Protein AF-A0A9P9WHC7-F1 (afdb_monomer)

Sequence (234 aa):
MAMLLEDQHKNYELFRDFLSTALIEKATQPEPKARRRAKSKKVTESTASRPTSENSLKDAEDLADFVEYIAAETFESLPGELKTLDYYAYSKDGDLQDRYALPFTGADVGALIPSLDPSITESLQTYGITHEDRQGIDEFLAPVLTAFMASISKLPPAPSSTKKTVTALVKRGWHREEDLQNVAWLCGACHRFVHHFASHEELARYYYTVDLLLEQDEIVQFAKWVGRLRWKGR

Structure (mmCIF, N/CA/C/O backbone):
data_AF-A0A9P9WHC7-F1
#
_entry.id   AF-A0A9P9WHC7-F1
#
loop_
_atom_site.group_PDB
_atom_site.id
_atom_site.type_symbol
_atom_site.label_atom_id
_atom_site.label_alt_id
_atom_site.label_comp_id
_atom_site.label_asym_id
_atom_site.label_entity_id
_atom_site.label_seq_id
_atom_site.pdbx_PDB_ins_code
_atom_site.Cartn_x
_atom_site.Cartn_y
_atom_site.Cartn_z
_atom_site.occupancy
_atom_site.B_iso_or_equiv
_atom_site.auth_seq_id
_atom_site.auth_comp_id
_atom_site.auth_asym_id
_atom_site.auth_atom_id
_atom_site.pdbx_PDB_model_num
ATOM 1 N N . MET A 1 1 ? 5.855 -13.265 20.212 1.00 36.12 1 MET A N 1
ATOM 2 C CA . MET A 1 1 ? 7.154 -13.329 19.500 1.00 36.12 1 MET A CA 1
ATOM 3 C C . MET A 1 1 ? 6.924 -13.924 18.117 1.00 36.12 1 MET A C 1
ATOM 5 O O . MET A 1 1 ? 7.167 -15.107 17.917 1.00 36.12 1 MET A O 1
ATOM 9 N N . ALA A 1 2 ? 6.425 -13.121 17.180 1.00 42.25 2 ALA A N 1
ATOM 10 C CA . ALA A 1 2 ? 6.389 -13.489 15.772 1.00 42.25 2 ALA A CA 1
ATOM 11 C C . ALA A 1 2 ? 7.473 -12.670 15.071 1.00 42.25 2 ALA A C 1
ATOM 13 O O . ALA A 1 2 ? 7.474 -11.444 15.147 1.00 42.25 2 ALA A O 1
ATOM 14 N N . MET A 1 3 ? 8.438 -13.354 14.458 1.00 39.19 3 MET A N 1
ATOM 15 C CA . MET A 1 3 ? 9.334 -12.748 13.481 1.00 39.19 3 MET A CA 1
ATOM 16 C C . MET A 1 3 ? 8.475 -12.352 12.278 1.00 39.19 3 MET A C 1
ATOM 18 O O . MET A 1 3 ? 8.250 -13.167 11.386 1.00 39.19 3 MET A O 1
ATOM 22 N N . LEU A 1 4 ? 7.939 -11.133 12.290 1.00 50.75 4 LEU A N 1
ATOM 23 C CA . LEU A 1 4 ? 7.358 -10.532 11.098 1.00 50.75 4 LEU A CA 1
ATOM 24 C C . LEU A 1 4 ? 8.487 -10.454 10.066 1.00 50.75 4 LEU A C 1
ATOM 26 O O . LEU A 1 4 ? 9.515 -9.825 10.322 1.00 50.75 4 LEU A O 1
ATOM 30 N N . LEU A 1 5 ? 8.321 -11.138 8.929 1.00 63.47 5 LEU A N 1
ATOM 31 C CA . LEU A 1 5 ? 9.142 -10.882 7.745 1.00 63.47 5 LEU A CA 1
ATOM 32 C C . LEU A 1 5 ? 9.145 -9.363 7.529 1.00 63.47 5 LEU A C 1
ATOM 34 O O . LEU A 1 5 ? 8.094 -8.735 7.639 1.00 63.47 5 LEU A O 1
ATOM 38 N N . GLU A 1 6 ? 10.305 -8.769 7.258 1.00 63.91 6 GLU A N 1
ATOM 39 C CA . GLU A 1 6 ? 10.485 -7.308 7.196 1.00 63.91 6 GLU A CA 1
ATOM 40 C C . GLU A 1 6 ? 9.464 -6.617 6.270 1.00 63.91 6 GLU A C 1
ATOM 42 O O . GLU A 1 6 ? 9.102 -5.465 6.498 1.00 63.91 6 GLU A O 1
ATOM 47 N N . ASP A 1 7 ? 8.937 -7.329 5.270 1.00 68.75 7 ASP A N 1
ATOM 48 C CA . ASP A 1 7 ? 7.881 -6.846 4.376 1.00 68.75 7 ASP A CA 1
ATOM 49 C C . ASP A 1 7 ? 6.482 -6.820 5.018 1.00 68.75 7 ASP A C 1
ATOM 51 O O . ASP A 1 7 ? 5.732 -5.874 4.786 1.00 68.75 7 ASP A O 1
ATOM 55 N N . GLN A 1 8 ? 6.150 -7.765 5.911 1.00 79.88 8 GLN A N 1
ATOM 56 C CA . GLN A 1 8 ? 4.940 -7.649 6.741 1.00 79.88 8 GLN A CA 1
ATOM 57 C C . GLN A 1 8 ? 5.005 -6.436 7.660 1.00 79.88 8 GLN A C 1
ATOM 59 O O . GLN A 1 8 ? 3.994 -5.768 7.848 1.00 79.88 8 GLN A O 1
ATOM 64 N N . HIS A 1 9 ? 6.180 -6.147 8.226 1.00 81.00 9 HIS A N 1
ATOM 65 C CA . HIS A 1 9 ? 6.334 -5.016 9.136 1.00 81.00 9 HIS A CA 1
ATOM 66 C C . HIS A 1 9 ? 6.111 -3.679 8.415 1.00 81.00 9 HIS A C 1
ATOM 68 O O . HIS A 1 9 ? 5.352 -2.845 8.898 1.00 81.00 9 HIS A O 1
ATOM 74 N N . LYS A 1 10 ? 6.690 -3.496 7.220 1.00 82.56 10 LYS A N 1
ATOM 75 C CA . LYS A 1 10 ? 6.466 -2.289 6.399 1.00 82.56 10 LYS A CA 1
ATOM 76 C C . LYS A 1 10 ? 4.989 -2.105 6.040 1.00 82.56 10 LYS A C 1
ATOM 78 O O . LYS A 1 10 ? 4.462 -0.998 6.116 1.00 82.56 10 LYS A O 1
ATOM 83 N N . ASN A 1 11 ? 4.323 -3.191 5.652 1.00 85.88 11 ASN A N 1
ATOM 84 C CA . ASN A 1 11 ? 2.909 -3.163 5.289 1.00 85.88 11 ASN A CA 1
ATOM 85 C C . ASN A 1 11 ? 2.016 -2.873 6.502 1.00 85.88 11 ASN A C 1
ATOM 87 O O . ASN A 1 11 ? 1.068 -2.098 6.391 1.00 85.88 11 ASN A O 1
ATOM 91 N N . TYR A 1 12 ? 2.349 -3.432 7.666 1.00 87.00 12 TYR A N 1
ATOM 92 C CA . TYR A 1 12 ? 1.681 -3.126 8.927 1.00 87.00 12 TYR A CA 1
ATOM 93 C C . TYR A 1 12 ? 1.797 -1.639 9.287 1.00 87.00 12 TYR A C 1
ATOM 95 O O . TYR A 1 12 ? 0.784 -1.008 9.582 1.00 87.00 12 TYR A O 1
ATOM 103 N N . GLU A 1 13 ? 2.994 -1.051 9.194 1.00 86.81 13 GLU A N 1
ATOM 104 C CA . GLU A 1 13 ? 3.197 0.378 9.473 1.00 86.81 13 GLU A CA 1
ATOM 105 C C . GLU A 1 13 ? 2.373 1.268 8.529 1.00 86.81 13 GLU A C 1
ATOM 107 O O . GLU A 1 13 ? 1.693 2.185 8.988 1.00 86.81 13 GLU A O 1
ATOM 112 N N . LEU A 1 14 ? 2.349 0.951 7.228 1.00 86.88 14 LEU A N 1
ATOM 113 C CA . LEU A 1 14 ? 1.508 1.655 6.254 1.00 86.88 14 LEU A CA 1
ATOM 114 C C . LEU A 1 14 ? 0.016 1.551 6.594 1.00 86.88 14 LEU A C 1
ATOM 116 O O . LEU A 1 14 ? -0.701 2.550 6.546 1.00 86.88 14 LEU A O 1
ATOM 120 N N . PHE A 1 15 ? -0.464 0.352 6.931 1.00 88.50 15 PHE A N 1
ATOM 121 C CA . PHE A 1 15 ? -1.857 0.139 7.320 1.00 88.50 15 PHE A CA 1
ATOM 122 C C . PHE A 1 15 ? -2.216 0.927 8.586 1.00 88.50 15 PHE A C 1
ATOM 124 O O . PHE A 1 15 ? -3.236 1.620 8.603 1.00 88.50 15 PHE A O 1
ATOM 131 N N . ARG A 1 16 ? -1.355 0.890 9.611 1.00 90.94 16 ARG A N 1
ATOM 132 C CA . ARG A 1 16 ? -1.521 1.646 10.859 1.00 90.94 16 ARG A CA 1
ATOM 133 C C . ARG A 1 16 ? -1.614 3.149 10.598 1.00 90.94 16 ARG A C 1
ATOM 135 O O . ARG A 1 16 ? -2.469 3.813 11.181 1.00 90.94 16 ARG A O 1
ATOM 142 N N . ASP A 1 17 ? -0.795 3.693 9.701 1.00 88.06 17 ASP A N 1
ATOM 143 C CA . ASP A 1 17 ? -0.828 5.119 9.358 1.00 88.06 17 ASP A CA 1
ATOM 144 C C . ASP A 1 17 ? -2.165 5.523 8.701 1.00 88.06 17 ASP A C 1
ATOM 146 O O . ASP A 1 17 ? -2.762 6.538 9.079 1.00 88.06 17 ASP A O 1
ATOM 150 N N . PHE A 1 18 ? -2.705 4.711 7.783 1.00 89.19 18 PHE A N 1
ATOM 151 C CA . PHE A 1 18 ? -4.030 4.966 7.198 1.00 89.19 18 PHE A CA 1
ATOM 152 C C . PHE A 1 18 ? -5.164 4.804 8.216 1.00 89.19 18 PHE A C 1
ATOM 154 O O . PHE A 1 18 ? -6.069 5.642 8.251 1.00 89.19 18 PHE A O 1
ATOM 161 N N . LEU A 1 19 ? -5.105 3.770 9.062 1.00 88.81 19 LEU A N 1
ATOM 162 C CA . LEU A 1 19 ? -6.080 3.542 10.126 1.00 88.81 19 LEU A CA 1
ATOM 163 C C . LEU A 1 19 ? -6.090 4.718 11.106 1.00 88.81 19 LEU A C 1
ATOM 165 O O . LEU A 1 19 ? -7.154 5.261 11.384 1.00 88.81 19 LEU A O 1
ATOM 169 N N . SER A 1 20 ? -4.917 5.152 11.576 1.00 89.31 20 SER A N 1
ATOM 170 C CA . SER A 1 20 ? -4.779 6.284 12.498 1.00 89.31 20 SER A CA 1
ATOM 171 C C . SER A 1 20 ? -5.370 7.562 11.909 1.00 89.31 20 SER A C 1
ATOM 173 O O . SER A 1 20 ? -6.130 8.254 12.581 1.00 89.31 20 SER A O 1
ATOM 175 N N . THR A 1 21 ? -5.108 7.836 10.627 1.00 86.94 21 THR A N 1
ATOM 176 C CA . THR A 1 21 ? -5.654 9.002 9.925 1.00 86.94 21 THR A CA 1
ATOM 177 C C . THR A 1 21 ? -7.181 8.946 9.880 1.00 86.94 21 THR A C 1
ATOM 179 O O . THR A 1 21 ? -7.838 9.932 10.208 1.00 86.94 21 THR A O 1
ATOM 182 N N . ALA A 1 22 ? -7.754 7.787 9.539 1.00 86.31 22 ALA A N 1
ATOM 183 C CA . ALA A 1 22 ? -9.201 7.593 9.503 1.00 86.31 22 ALA A CA 1
ATOM 184 C C . ALA A 1 22 ? -9.844 7.695 10.898 1.00 86.31 22 ALA A C 1
ATOM 186 O O . ALA A 1 22 ? -10.917 8.285 11.043 1.00 86.31 22 ALA A O 1
ATOM 187 N N . LEU A 1 23 ? -9.178 7.168 11.931 1.00 85.62 23 LEU A N 1
ATOM 188 C CA . LEU A 1 23 ? -9.621 7.235 13.325 1.00 85.62 23 LEU A CA 1
ATOM 189 C C . LEU A 1 23 ? -9.608 8.672 13.844 1.00 85.62 23 LEU A C 1
ATOM 191 O O . LEU A 1 23 ? -10.592 9.126 14.421 1.00 85.62 23 LEU A O 1
ATOM 195 N N . ILE A 1 24 ? -8.521 9.406 13.598 1.00 83.44 24 ILE A N 1
ATOM 196 C CA . ILE A 1 24 ? -8.385 10.814 13.981 1.00 83.44 24 ILE A CA 1
ATOM 197 C C . ILE A 1 24 ? -9.425 11.654 13.242 1.00 83.44 24 ILE A C 1
ATOM 199 O O . ILE A 1 24 ? -10.070 12.506 13.853 1.00 83.44 24 ILE A O 1
ATOM 203 N N . GLU A 1 25 ? -9.638 11.416 11.946 1.00 82.25 25 GLU A N 1
ATOM 204 C CA . GLU A 1 25 ? -10.667 12.117 11.180 1.00 82.25 25 GLU A CA 1
ATOM 205 C C . GLU A 1 25 ? -12.059 11.867 11.774 1.00 82.25 25 GLU A C 1
ATOM 207 O O . GLU A 1 25 ? -12.800 12.816 12.019 1.00 82.25 25 GLU A O 1
ATOM 212 N N . LYS A 1 26 ? -12.401 10.616 12.099 1.00 79.44 26 LYS A N 1
ATOM 213 C CA . LYS A 1 26 ? -13.681 10.286 12.741 1.00 79.44 26 LYS A CA 1
ATOM 214 C C . LYS A 1 26 ? -13.818 10.865 14.147 1.00 79.44 26 LYS A C 1
ATOM 216 O O . LYS A 1 26 ? -14.875 11.398 14.466 1.00 79.44 26 LYS A O 1
ATOM 221 N N . ALA A 1 27 ? -12.761 10.833 14.954 1.00 7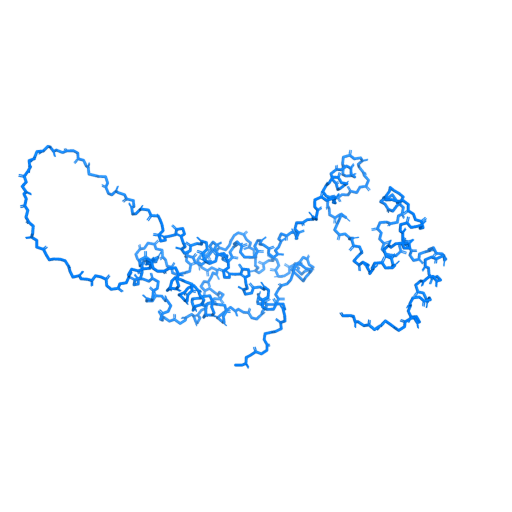4.69 27 ALA A N 1
ATOM 222 C CA . ALA A 1 27 ? -12.754 11.389 16.306 1.00 74.69 27 ALA A CA 1
ATOM 223 C C . ALA A 1 27 ? -12.824 12.928 16.321 1.00 74.69 27 ALA A C 1
ATOM 225 O O . ALA A 1 27 ? -13.311 13.524 17.283 1.00 74.69 27 ALA A O 1
ATOM 226 N N . THR A 1 28 ? -12.349 13.589 15.258 1.00 71.44 28 THR A N 1
ATOM 227 C CA . THR A 1 28 ? -12.370 15.056 15.119 1.00 71.44 28 THR A CA 1
ATOM 228 C C . THR A 1 28 ? -13.577 15.582 14.342 1.00 71.44 28 THR A C 1
ATOM 230 O O . THR A 1 28 ? -13.857 16.784 14.411 1.00 71.44 28 THR A O 1
ATOM 233 N N . GLN A 1 29 ? -14.324 14.724 13.635 1.00 59.25 29 GLN A N 1
ATOM 234 C CA . GLN A 1 29 ? -15.535 15.133 12.931 1.00 59.25 29 GLN A CA 1
ATOM 235 C C . GLN A 1 29 ? -16.619 15.573 13.932 1.00 59.25 29 GLN A C 1
ATOM 237 O O . GLN A 1 29 ? -17.064 14.791 14.771 1.00 59.25 29 GLN A O 1
ATOM 242 N N . PRO A 1 30 ? -17.094 16.831 13.858 1.00 44.59 30 PRO A N 1
ATOM 243 C CA . PRO A 1 30 ? -18.214 17.260 14.673 1.00 44.59 30 PRO A CA 1
ATOM 244 C C . PRO A 1 30 ? -19.483 16.566 14.169 1.00 44.59 30 PRO A C 1
ATOM 246 O O . PRO A 1 30 ? -19.855 16.744 13.009 1.00 44.59 30 PRO A O 1
ATOM 249 N N . GLU A 1 31 ? -20.158 15.826 15.054 1.00 42.06 31 GLU A N 1
ATOM 250 C CA . GLU A 1 31 ? -21.517 15.293 14.870 1.00 42.06 31 GLU A CA 1
ATOM 251 C C . GLU A 1 31 ? -22.362 16.220 13.969 1.00 42.06 31 GLU A C 1
ATOM 253 O O . GLU A 1 31 ? -22.487 17.420 14.279 1.00 42.06 31 GLU A O 1
ATOM 258 N N . PRO A 1 32 ? -22.943 15.732 12.851 1.00 39.91 32 PRO A N 1
ATOM 259 C CA . PRO A 1 32 ? -23.714 16.573 11.950 1.00 39.91 32 PRO A CA 1
ATOM 260 C C . PRO A 1 32 ? -24.896 17.152 12.722 1.00 39.91 32 PRO A C 1
ATOM 262 O O . PRO A 1 32 ? -25.861 16.462 13.051 1.00 39.91 32 PRO A O 1
ATOM 265 N N . LYS A 1 33 ? -24.803 18.451 13.034 1.00 37.66 33 LYS A N 1
ATOM 266 C CA . LYS A 1 33 ? -25.811 19.190 13.796 1.00 37.66 33 LYS A CA 1
ATOM 267 C C . LYS A 1 33 ? -27.190 18.918 13.206 1.00 37.66 33 LYS A C 1
ATOM 269 O O . LYS A 1 33 ? -27.517 19.406 12.121 1.00 37.66 33 LYS A O 1
ATOM 274 N N . ALA A 1 34 ? -28.018 18.194 13.957 1.00 42.47 34 ALA A N 1
ATOM 275 C CA . ALA A 1 34 ? -29.431 18.051 13.662 1.00 42.47 34 ALA A CA 1
ATOM 276 C C . ALA A 1 34 ? -30.025 19.450 13.431 1.00 42.47 34 ALA A C 1
ATOM 278 O O . ALA A 1 34 ? -29.965 20.323 14.303 1.00 42.47 34 ALA A O 1
ATOM 279 N N . ARG A 1 35 ? -30.556 19.683 12.224 1.00 44.75 35 ARG A N 1
ATOM 280 C CA . ARG A 1 35 ? -31.186 20.944 11.814 1.00 44.75 35 ARG A CA 1
ATOM 281 C C . ARG A 1 35 ? -32.328 21.288 12.773 1.00 44.75 35 ARG A C 1
ATOM 283 O O . ARG A 1 35 ? -33.463 20.857 12.588 1.00 44.75 35 ARG A O 1
ATOM 290 N N . ARG A 1 36 ? -32.056 22.119 13.778 1.00 48.75 36 ARG A N 1
ATOM 291 C CA . ARG A 1 36 ? -33.099 22.742 14.596 1.00 48.75 36 ARG A CA 1
ATOM 292 C C . ARG A 1 36 ? -33.710 23.907 13.818 1.00 48.75 36 ARG A C 1
ATOM 294 O O . ARG A 1 36 ? -33.103 24.966 13.679 1.00 48.75 36 ARG A O 1
ATOM 301 N N . ARG A 1 37 ? -34.930 23.697 13.307 1.00 40.50 37 ARG A N 1
ATOM 302 C CA . ARG A 1 37 ? -35.852 24.777 12.914 1.00 40.50 37 ARG A CA 1
ATOM 303 C C . ARG A 1 37 ? -36.025 25.750 14.093 1.00 40.50 37 ARG A C 1
ATOM 305 O O . ARG A 1 37 ? -36.141 25.332 15.241 1.00 40.50 37 ARG A O 1
ATOM 312 N N . ALA A 1 38 ? -36.027 27.043 13.781 1.00 46.59 38 ALA A N 1
ATOM 313 C CA . ALA A 1 38 ? -35.996 28.155 14.727 1.00 46.59 38 ALA A CA 1
ATOM 314 C C . ALA A 1 38 ? -37.273 28.318 15.579 1.00 46.59 38 ALA A C 1
ATOM 316 O O . ALA A 1 38 ? -38.378 28.309 15.036 1.00 46.59 38 ALA A O 1
ATOM 317 N N . LYS A 1 39 ? -37.115 28.626 16.879 1.00 35.81 39 LYS A N 1
ATOM 318 C CA . LYS A 1 39 ? -38.022 29.496 17.660 1.00 35.81 39 LYS A CA 1
ATOM 319 C C . LYS A 1 39 ? -37.333 29.984 18.954 1.00 35.81 39 LYS A C 1
ATOM 321 O O . LYS A 1 39 ? -36.564 29.256 19.565 1.00 35.81 39 LYS A O 1
ATOM 326 N N . SER A 1 40 ? -37.586 31.244 19.308 1.00 34.19 40 SER A N 1
ATOM 327 C CA . SER A 1 40 ? -36.929 32.083 20.325 1.00 34.19 40 SER A CA 1
ATOM 328 C C . SER A 1 40 ? -37.029 31.672 21.809 1.00 34.19 40 SER A C 1
ATOM 330 O O . SER A 1 40 ? -38.019 31.089 22.227 1.00 34.19 40 SER A O 1
ATOM 332 N N . LYS A 1 41 ? -36.102 32.279 22.581 1.00 37.69 41 LYS A N 1
ATOM 333 C CA . LYS A 1 41 ? -36.217 32.885 23.936 1.00 37.69 41 LYS A CA 1
ATOM 334 C C . LYS A 1 41 ? -36.030 32.023 25.210 1.00 37.69 41 LYS A C 1
ATOM 336 O O . LYS A 1 41 ? -36.896 31.247 25.579 1.00 37.69 41 LYS A O 1
ATOM 341 N N . LYS A 1 42 ? -35.009 32.466 25.971 1.00 29.88 42 LYS A N 1
ATOM 342 C CA . LYS A 1 42 ? -34.964 32.815 27.417 1.00 29.88 42 LYS A CA 1
ATOM 343 C C . LYS A 1 42 ? -34.138 31.902 28.351 1.00 29.88 42 LYS A C 1
ATOM 345 O O . LYS A 1 42 ? -34.480 30.757 28.591 1.00 29.88 42 LYS A O 1
ATOM 350 N N . VAL A 1 43 ? -33.066 32.525 28.863 1.00 39.44 43 VAL A N 1
ATOM 351 C CA . VAL A 1 43 ? -32.366 32.425 30.165 1.00 39.44 43 VAL A CA 1
ATOM 352 C C . VAL A 1 43 ? -32.946 31.448 31.195 1.00 39.44 43 VAL A C 1
ATOM 354 O O . VAL A 1 43 ? -34.085 31.661 31.595 1.00 39.44 43 VAL A O 1
ATOM 357 N N . THR A 1 44 ? -32.111 30.533 31.717 1.00 29.81 44 THR A N 1
ATOM 358 C CA . THR A 1 44 ? -31.856 30.355 33.168 1.00 29.81 44 THR A CA 1
ATOM 359 C C . THR A 1 44 ? -30.684 29.408 33.441 1.00 29.81 44 THR A C 1
ATOM 361 O O . THR A 1 44 ? -30.379 28.512 32.661 1.00 29.81 44 THR A O 1
ATOM 364 N N . GLU A 1 45 ? -30.035 29.710 34.555 1.00 34.31 45 GLU A N 1
ATOM 365 C CA . GLU A 1 45 ? -28.835 29.162 35.177 1.00 34.31 45 GLU A CA 1
ATOM 366 C C . GLU A 1 45 ? -29.085 27.811 35.884 1.00 34.31 45 GLU A C 1
ATOM 368 O O . GLU A 1 45 ? -30.230 27.448 36.148 1.00 34.31 45 GLU A O 1
ATOM 373 N N . SER A 1 46 ? -27.979 27.152 36.254 1.00 36.16 46 SER A N 1
ATOM 374 C CA . SER A 1 46 ? -27.830 26.112 37.291 1.00 36.16 46 SER A CA 1
ATOM 375 C C . SER A 1 46 ? -27.960 24.620 36.921 1.00 36.16 46 SER A C 1
ATOM 377 O O . SER A 1 46 ? -29.033 24.068 36.717 1.00 36.16 46 SER A O 1
ATOM 379 N N . THR A 1 47 ? -26.787 23.976 36.962 1.00 35.56 47 THR A N 1
ATOM 380 C CA . THR A 1 47 ? -26.439 22.838 37.838 1.00 35.56 47 THR A CA 1
ATOM 381 C C . THR A 1 47 ? -27.319 21.581 37.818 1.00 35.56 47 THR A C 1
ATOM 383 O O . THR A 1 47 ? -28.330 21.527 38.506 1.00 35.56 47 THR A O 1
ATOM 386 N N . ALA A 1 48 ? -26.829 20.516 37.167 1.00 31.34 48 ALA A N 1
ATOM 387 C CA . ALA A 1 48 ? -26.813 19.142 37.696 1.00 31.34 48 ALA A CA 1
ATOM 388 C C . ALA A 1 48 ? -26.072 18.190 36.735 1.00 31.34 48 ALA A C 1
ATOM 390 O O . ALA A 1 48 ? -26.453 18.030 35.579 1.00 31.34 48 ALA A O 1
ATOM 391 N N . SER A 1 49 ? -25.006 17.586 37.260 1.00 39.59 49 SER A N 1
ATOM 392 C CA . SER A 1 49 ? -24.616 16.176 37.124 1.00 39.59 49 SER A CA 1
ATOM 393 C C . SER A 1 49 ? -24.855 15.481 35.774 1.00 39.59 49 SER A C 1
ATOM 395 O O . SER A 1 49 ? -25.963 15.043 35.470 1.00 39.59 49 SER A O 1
ATOM 397 N N . ARG A 1 50 ? -23.776 15.245 35.021 1.00 34.41 50 ARG A N 1
ATOM 398 C CA . ARG A 1 50 ? -23.727 14.220 33.966 1.00 34.41 50 ARG A CA 1
ATOM 399 C C . ARG A 1 50 ? -22.583 13.262 34.311 1.00 34.41 50 ARG A C 1
ATOM 401 O O . ARG A 1 50 ? -21.540 13.760 34.736 1.00 34.41 50 ARG A O 1
ATOM 408 N N . PRO A 1 51 ? -22.783 11.935 34.218 1.00 35.16 51 PRO A N 1
ATOM 409 C CA . PRO A 1 51 ? -21.781 10.980 34.651 1.00 35.16 51 PRO A CA 1
ATOM 410 C C . PRO A 1 51 ? -20.531 11.190 33.807 1.00 35.16 51 PRO A C 1
ATOM 412 O O . PRO A 1 51 ? -20.616 11.453 32.604 1.00 35.16 51 PRO A O 1
ATOM 415 N N . THR A 1 52 ? -19.389 11.125 34.476 1.00 33.72 52 THR A N 1
ATOM 416 C CA . THR A 1 52 ? -18.066 11.005 33.884 1.00 33.72 52 THR A CA 1
ATOM 417 C C . THR A 1 52 ? -18.144 9.947 32.785 1.00 33.72 52 THR A C 1
ATOM 419 O O . THR A 1 52 ? -18.283 8.764 33.064 1.00 33.72 52 THR A O 1
ATOM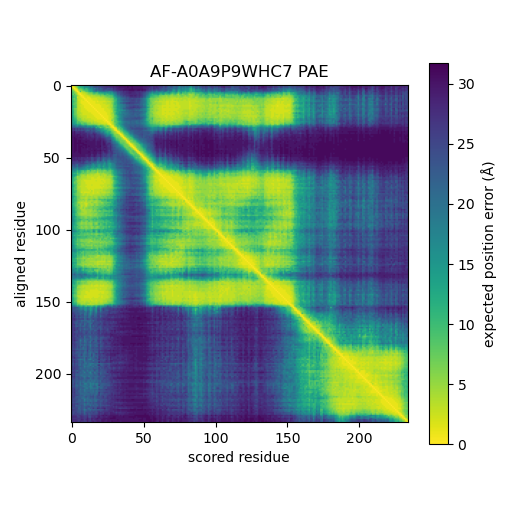 422 N N . SER A 1 53 ? -18.173 10.370 31.521 1.00 41.56 53 SER A N 1
ATOM 423 C CA . SER A 1 53 ? -17.934 9.455 30.410 1.00 41.56 53 SER A CA 1
ATOM 424 C C . SER A 1 53 ? -16.428 9.240 30.380 1.00 41.56 53 SER A C 1
ATOM 426 O O . SER A 1 53 ? -15.694 10.081 29.867 1.00 41.56 53 SER A O 1
ATOM 428 N N . GLU A 1 54 ? -15.998 8.156 31.019 1.00 40.00 54 GLU A N 1
ATOM 429 C CA . GLU A 1 54 ? -14.610 7.700 31.188 1.00 40.00 54 GLU A CA 1
ATOM 430 C C . GLU A 1 54 ? -13.895 7.319 29.876 1.00 40.00 54 GLU A C 1
ATOM 432 O O . GLU A 1 54 ? -12.761 6.876 29.927 1.00 40.00 54 GLU A O 1
ATOM 437 N N . ASN A 1 55 ? -14.483 7.563 28.699 1.00 50.47 55 ASN A N 1
ATOM 438 C CA . ASN A 1 55 ? -13.916 7.170 27.400 1.00 50.47 55 ASN A CA 1
ATOM 439 C C . ASN A 1 55 ? -13.519 8.367 26.517 1.00 50.47 55 ASN A C 1
ATOM 441 O O . ASN A 1 55 ? -13.855 8.452 25.336 1.00 50.47 55 ASN A O 1
ATOM 445 N N . SER A 1 56 ? -12.846 9.363 27.097 1.00 50.56 56 SER A N 1
ATOM 446 C CA . SER A 1 56 ? -12.267 10.453 26.305 1.00 50.56 56 SER A CA 1
ATOM 447 C C . SER A 1 56 ? -10.907 10.034 25.747 1.00 50.56 56 SER A C 1
ATOM 449 O O . SER A 1 56 ? -9.937 10.075 26.490 1.00 50.56 56 SER A O 1
ATOM 451 N N . LEU A 1 57 ? -10.828 9.785 24.433 1.00 56.56 57 LEU A N 1
ATOM 452 C CA . LEU A 1 57 ? -9.590 9.748 23.622 1.00 56.56 57 LEU A CA 1
ATOM 453 C C . LEU A 1 57 ? -8.890 11.128 23.573 1.00 56.56 57 LEU A C 1
ATOM 455 O O . LEU A 1 57 ? -8.571 11.655 22.508 1.00 56.56 57 LEU A O 1
ATOM 459 N N . LYS A 1 58 ? -8.766 11.804 24.716 1.00 55.06 58 LYS A N 1
ATOM 460 C CA . LYS A 1 58 ? -8.165 13.141 24.826 1.00 55.06 58 LYS A CA 1
ATOM 461 C C . LYS A 1 58 ? -6.664 13.072 25.066 1.00 55.06 58 LYS A C 1
ATOM 463 O O . LYS A 1 58 ? -5.985 14.059 24.787 1.00 55.06 58 LYS A O 1
ATOM 468 N N . ASP A 1 59 ? -6.173 11.929 25.530 1.00 67.62 59 ASP A N 1
ATOM 469 C CA . ASP A 1 59 ? -4.754 11.686 25.724 1.00 67.62 59 ASP A CA 1
ATOM 470 C C . ASP A 1 59 ? -4.178 11.049 24.455 1.00 67.62 59 ASP A C 1
ATOM 472 O O . ASP A 1 59 ? -4.674 10.043 23.950 1.00 67.62 59 ASP A O 1
ATOM 476 N N . ALA A 1 60 ? -3.143 11.681 23.897 1.00 70.75 60 ALA A N 1
ATOM 477 C CA . ALA A 1 60 ? -2.509 11.232 22.657 1.00 70.75 60 ALA A CA 1
ATOM 478 C C . ALA A 1 60 ? -1.860 9.843 22.796 1.00 70.75 60 ALA A C 1
ATOM 480 O O . ALA A 1 60 ? -1.746 9.126 21.807 1.00 70.75 60 ALA A O 1
ATOM 481 N N . GLU A 1 61 ? -1.450 9.483 24.014 1.00 71.69 61 GLU A N 1
ATOM 482 C CA . GLU A 1 61 ? -0.889 8.172 24.353 1.00 71.69 61 GLU A CA 1
ATOM 483 C C . GLU A 1 61 ? -1.974 7.085 24.294 1.00 71.69 61 GLU A C 1
ATOM 485 O O . GLU A 1 61 ? -1.810 6.116 23.561 1.00 71.69 61 GLU A O 1
ATOM 490 N N . ASP A 1 62 ? -3.135 7.313 24.921 1.00 78.31 62 ASP A N 1
ATOM 491 C CA . ASP A 1 62 ? -4.280 6.385 24.891 1.00 78.31 62 ASP A CA 1
ATOM 492 C C . ASP A 1 62 ? -4.804 6.161 23.461 1.00 78.31 62 ASP A C 1
ATOM 494 O O . ASP A 1 62 ? -5.132 5.045 23.064 1.00 78.31 62 ASP A O 1
ATOM 498 N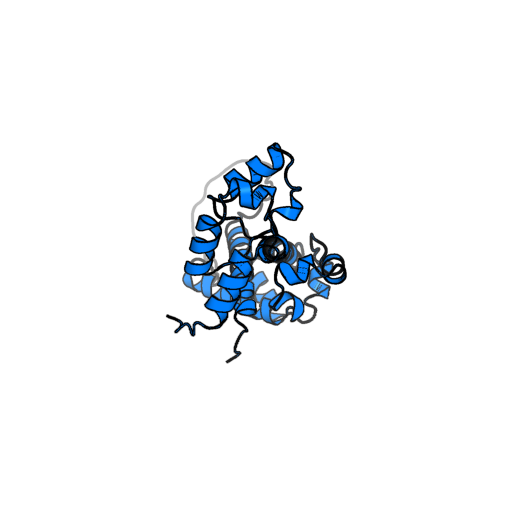 N . LEU A 1 63 ? -4.800 7.211 22.630 1.00 82.00 63 LEU A N 1
ATOM 499 C CA . LEU A 1 63 ? -5.147 7.086 21.214 1.00 82.00 63 LEU A CA 1
ATOM 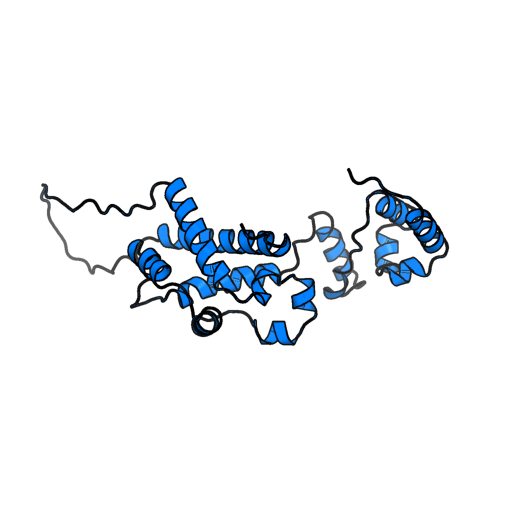500 C C . LEU A 1 63 ? -4.124 6.249 20.431 1.00 82.00 63 LEU A C 1
ATOM 502 O O . LEU A 1 63 ? -4.520 5.499 19.540 1.00 82.00 63 LEU A O 1
ATOM 506 N N . ALA A 1 64 ? -2.828 6.385 20.718 1.00 82.06 64 ALA A N 1
ATOM 507 C CA . ALA A 1 64 ? -1.787 5.628 20.031 1.00 82.06 64 ALA A CA 1
ATOM 508 C C . ALA A 1 64 ? -1.858 4.136 20.385 1.00 82.06 64 ALA A C 1
ATOM 510 O O . ALA A 1 64 ? -1.861 3.311 19.474 1.00 82.06 64 ALA A O 1
ATOM 511 N N . ASP A 1 65 ? -2.002 3.806 21.672 1.00 85.12 65 ASP A N 1
ATOM 512 C CA . ASP A 1 65 ? -2.201 2.429 22.139 1.00 85.12 65 ASP A CA 1
ATOM 513 C C . ASP A 1 65 ? -3.492 1.825 21.563 1.00 85.12 65 ASP A C 1
ATOM 515 O O . ASP A 1 65 ? -3.509 0.672 21.128 1.00 85.12 65 ASP A O 1
ATOM 519 N N . PHE A 1 66 ? -4.564 2.618 21.471 1.00 87.38 66 PHE A N 1
ATOM 520 C CA . PHE A 1 66 ? -5.813 2.189 20.846 1.00 87.38 66 PHE A CA 1
ATOM 521 C C . PHE A 1 66 ? -5.650 1.906 19.345 1.00 87.38 66 PHE A C 1
ATOM 523 O O . PHE A 1 66 ? -6.084 0.864 18.857 1.00 87.38 66 PHE A O 1
ATOM 530 N N . VAL A 1 67 ? -4.999 2.805 18.601 1.00 88.88 67 VAL A N 1
ATOM 531 C CA . VAL A 1 67 ? -4.695 2.607 17.175 1.00 88.88 67 VAL A CA 1
ATOM 532 C C . VAL A 1 67 ? -3.828 1.365 16.973 1.00 88.88 67 VAL A C 1
ATOM 534 O O . VAL A 1 67 ? -4.108 0.591 16.064 1.00 88.88 67 VAL A O 1
ATOM 537 N N . GLU A 1 68 ? -2.799 1.170 17.799 1.00 89.88 68 GLU A N 1
ATOM 538 C CA . GLU A 1 68 ? -1.906 0.006 17.759 1.00 89.88 68 GLU A CA 1
ATOM 539 C C . GLU A 1 68 ? -2.689 -1.292 17.994 1.00 89.88 68 GLU A C 1
ATOM 541 O O . GLU A 1 68 ? -2.553 -2.237 17.220 1.00 89.88 68 GLU A O 1
ATOM 546 N N . TYR A 1 69 ? -3.571 -1.317 18.998 1.00 89.38 69 TYR A N 1
ATOM 547 C CA . TYR A 1 69 ? -4.427 -2.465 19.296 1.00 89.38 69 TYR A CA 1
ATOM 548 C C . TYR A 1 69 ? -5.354 -2.820 18.124 1.00 89.38 69 TYR A C 1
ATOM 550 O O . TYR A 1 69 ? -5.347 -3.957 17.649 1.00 89.38 69 TYR A O 1
ATOM 558 N N . ILE A 1 70 ? -6.111 -1.846 17.605 1.00 88.62 70 ILE A N 1
ATOM 559 C CA . ILE A 1 70 ? -7.034 -2.073 16.483 1.00 88.62 70 ILE A CA 1
ATOM 560 C C . ILE A 1 70 ? -6.259 -2.457 15.217 1.00 88.62 70 ILE A C 1
ATOM 562 O O . ILE A 1 70 ? -6.697 -3.334 14.470 1.00 88.62 70 ILE A O 1
ATOM 566 N N . ALA A 1 71 ? -5.104 -1.831 14.970 1.00 89.12 71 ALA A N 1
ATOM 567 C CA . ALA A 1 71 ? -4.266 -2.140 13.822 1.00 89.12 71 ALA A CA 1
ATOM 568 C C . ALA A 1 71 ? -3.721 -3.567 13.892 1.00 89.12 71 ALA A C 1
ATOM 570 O O . ALA A 1 71 ? -3.830 -4.283 12.901 1.00 89.12 71 ALA A O 1
ATOM 571 N N . ALA A 1 72 ? -3.174 -3.988 15.035 1.00 87.44 72 ALA A N 1
ATOM 572 C CA . ALA A 1 72 ? -2.627 -5.328 15.225 1.00 87.44 72 ALA A CA 1
ATOM 573 C C . ALA A 1 72 ? -3.700 -6.399 15.017 1.00 87.44 72 ALA A C 1
ATOM 575 O O . ALA A 1 72 ? -3.513 -7.293 14.197 1.00 87.44 72 ALA A O 1
ATOM 576 N N . GLU A 1 73 ? -4.855 -6.259 15.665 1.00 88.00 73 GLU A N 1
ATOM 577 C CA . GLU A 1 73 ? -5.921 -7.262 15.610 1.00 88.00 73 GLU A CA 1
ATOM 578 C C . GLU A 1 73 ? -6.582 -7.333 14.217 1.00 88.00 73 GLU A C 1
ATOM 580 O O . GLU A 1 73 ? -6.811 -8.413 13.658 1.00 88.00 73 GLU A O 1
ATOM 585 N N . THR A 1 74 ? -6.817 -6.172 13.588 1.00 86.38 74 THR A N 1
ATOM 586 C CA . THR A 1 74 ? -7.353 -6.115 12.217 1.00 86.38 74 THR A CA 1
ATOM 587 C C . THR A 1 74 ? -6.344 -6.669 11.217 1.00 86.38 74 THR A C 1
ATOM 589 O O . THR A 1 74 ? -6.712 -7.430 10.322 1.00 86.38 74 THR A O 1
ATOM 592 N N . PHE A 1 75 ? -5.061 -6.325 11.370 1.00 85.75 75 PHE A N 1
ATOM 593 C CA . PHE A 1 75 ? -4.014 -6.802 10.477 1.00 85.75 75 PHE A CA 1
ATOM 594 C C . PHE A 1 75 ? -3.788 -8.299 10.652 1.00 85.75 75 PHE A C 1
ATOM 596 O O . PHE A 1 75 ? -3.694 -8.991 9.648 1.00 85.75 75 PHE A O 1
ATOM 603 N N . GLU A 1 76 ? -3.778 -8.846 11.871 1.00 86.00 76 GLU A N 1
ATOM 604 C CA . GLU A 1 76 ? -3.690 -10.292 12.118 1.00 86.00 76 GLU A CA 1
ATOM 605 C C . GLU A 1 76 ? -4.843 -11.071 11.479 1.00 86.00 76 GLU A C 1
ATOM 607 O O . GLU A 1 76 ? -4.620 -12.177 10.977 1.00 86.00 76 GLU A O 1
ATOM 612 N N . SER A 1 77 ? -6.019 -10.459 11.374 1.00 84.00 77 SER A N 1
ATOM 613 C CA . SER A 1 77 ? -7.188 -11.056 10.728 1.00 84.00 77 SER A CA 1
ATOM 614 C C . SER A 1 77 ? -7.144 -11.020 9.188 1.00 84.00 77 SER A C 1
ATOM 616 O O . SER A 1 77 ? -7.905 -11.739 8.543 1.00 84.00 77 SER A O 1
ATOM 618 N N . LEU A 1 78 ? -6.243 -10.240 8.569 1.00 83.62 78 LEU A N 1
ATOM 619 C CA . LEU A 1 78 ? -6.092 -10.182 7.106 1.00 83.62 78 LEU A CA 1
ATOM 620 C C . LEU A 1 78 ? -5.443 -11.454 6.522 1.00 83.62 78 LEU A C 1
ATOM 622 O O . LEU A 1 78 ? -4.577 -12.075 7.158 1.00 83.62 78 LEU A O 1
ATOM 626 N N . PRO A 1 79 ? -5.764 -11.819 5.265 1.00 83.12 79 PRO A N 1
ATOM 627 C CA . PRO A 1 79 ? -5.110 -12.926 4.579 1.00 83.12 79 PRO A CA 1
ATOM 628 C C . PRO A 1 79 ? -3.602 -12.681 4.440 1.00 83.12 79 PRO A C 1
ATOM 630 O O . PRO A 1 79 ? -3.148 -11.567 4.172 1.00 83.12 79 PRO A O 1
ATOM 633 N N . GLY A 1 80 ? -2.813 -13.750 4.596 1.00 75.69 80 GLY A N 1
ATOM 634 C CA . GLY A 1 80 ? -1.346 -13.697 4.522 1.00 75.69 80 GLY A CA 1
ATOM 635 C C . GLY A 1 80 ? -0.816 -13.065 3.233 1.00 75.69 80 GLY A C 1
ATOM 636 O O . GLY A 1 80 ? 0.196 -12.372 3.269 1.00 75.69 80 GLY A O 1
ATOM 637 N N . GLU A 1 81 ? -1.551 -13.239 2.132 1.00 78.50 81 GLU A N 1
ATOM 638 C CA . GLU A 1 81 ? -1.253 -12.659 0.820 1.00 78.50 81 GLU A CA 1
ATOM 639 C C . GLU A 1 81 ? -1.194 -11.127 0.855 1.00 78.50 81 GLU A C 1
ATOM 641 O O . GLU A 1 81 ? -0.237 -10.555 0.342 1.00 78.50 81 GLU A O 1
ATOM 646 N N . LEU A 1 82 ? -2.157 -10.463 1.512 1.00 79.38 82 LEU A N 1
ATOM 647 C CA . LEU A 1 82 ? -2.177 -9.001 1.653 1.00 79.38 82 LEU A CA 1
ATOM 648 C C . LEU A 1 82 ? -1.087 -8.499 2.604 1.00 79.38 82 LEU A C 1
ATOM 650 O O . LEU A 1 82 ? -0.528 -7.424 2.394 1.00 79.38 82 LEU A O 1
ATOM 654 N N . LYS A 1 83 ? -0.750 -9.284 3.633 1.00 83.38 83 LYS A N 1
ATOM 655 C CA . LYS A 1 83 ? 0.265 -8.903 4.626 1.00 83.38 83 LYS A CA 1
ATOM 656 C C . LYS A 1 83 ? 1.656 -8.785 4.011 1.00 83.38 83 LYS A C 1
ATOM 658 O O . LYS A 1 83 ? 2.417 -7.914 4.409 1.00 83.38 83 LYS A O 1
ATOM 663 N N . THR A 1 84 ? 1.996 -9.641 3.050 1.00 82.50 84 THR A N 1
ATOM 664 C CA . THR A 1 84 ? 3.313 -9.662 2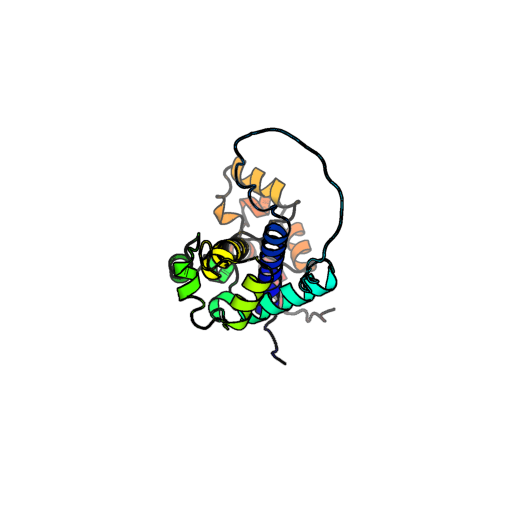.383 1.00 82.50 84 THR A CA 1
ATOM 665 C C . THR A 1 84 ? 3.283 -9.100 0.962 1.00 82.50 84 THR A C 1
ATOM 667 O O . THR A 1 84 ? 4.239 -9.298 0.215 1.00 82.50 84 THR A O 1
ATOM 670 N N . LEU A 1 85 ? 2.182 -8.468 0.551 1.00 79.25 85 LEU A N 1
ATOM 671 C CA . LEU A 1 85 ? 2.028 -7.988 -0.817 1.00 79.25 85 LEU A CA 1
ATOM 672 C C . LEU A 1 85 ? 3.002 -6.838 -1.099 1.00 79.25 85 LEU A C 1
ATOM 674 O O . LEU A 1 85 ? 3.106 -5.899 -0.312 1.00 79.25 85 LEU A O 1
ATOM 678 N N . ASP A 1 86 ? 3.673 -6.899 -2.246 1.00 77.94 86 ASP A N 1
ATOM 679 C CA . ASP A 1 86 ? 4.549 -5.843 -2.754 1.00 77.94 86 ASP A CA 1
ATOM 680 C C . ASP A 1 86 ? 4.067 -5.379 -4.137 1.00 77.94 86 ASP A C 1
ATOM 682 O O . ASP A 1 86 ? 3.419 -6.141 -4.867 1.00 77.94 86 ASP A O 1
ATOM 686 N N . TYR A 1 87 ? 4.421 -4.148 -4.519 1.00 79.25 87 TYR A N 1
ATOM 687 C CA . TYR A 1 87 ? 4.115 -3.569 -5.829 1.00 79.25 87 TYR A CA 1
ATOM 688 C C . TYR A 1 87 ? 4.466 -4.518 -6.983 1.00 79.25 87 TYR A C 1
ATOM 690 O O . TYR A 1 87 ? 3.673 -4.684 -7.908 1.00 79.25 87 TYR A O 1
ATOM 698 N N . TYR A 1 88 ? 5.637 -5.163 -6.947 1.00 72.69 88 TYR A N 1
ATOM 699 C CA . TYR A 1 88 ? 6.082 -6.005 -8.062 1.00 72.69 88 TYR A CA 1
ATOM 700 C C . TYR A 1 88 ? 5.267 -7.295 -8.191 1.00 72.69 88 TYR A C 1
ATOM 702 O O . TYR A 1 88 ? 4.977 -7.733 -9.305 1.00 72.69 88 TYR A O 1
ATOM 710 N N . ALA A 1 89 ? 4.885 -7.891 -7.058 1.00 75.44 89 ALA A N 1
ATOM 711 C CA . ALA A 1 89 ? 4.044 -9.083 -7.023 1.00 75.44 89 ALA A CA 1
ATOM 712 C C . ALA A 1 89 ? 2.627 -8.762 -7.514 1.00 75.44 89 ALA A C 1
ATOM 714 O O . ALA A 1 89 ? 2.100 -9.459 -8.376 1.00 75.44 89 ALA A O 1
ATOM 715 N N . TYR A 1 90 ? 2.062 -7.648 -7.043 1.00 80.88 90 TYR A N 1
ATOM 716 C CA . TYR A 1 90 ? 0.739 -7.183 -7.451 1.00 80.88 90 TYR A CA 1
ATOM 717 C C . TYR A 1 90 ? 0.687 -6.746 -8.923 1.00 80.88 90 TYR A C 1
ATOM 719 O O . TYR A 1 90 ? -0.260 -7.049 -9.640 1.00 80.88 90 TYR A O 1
ATOM 727 N N . SER A 1 91 ? 1.719 -6.055 -9.417 1.00 76.38 91 SER A N 1
ATOM 728 C CA . SER A 1 91 ? 1.775 -5.575 -10.804 1.00 76.38 91 SER A CA 1
ATOM 729 C C . SER A 1 91 ? 1.919 -6.707 -11.826 1.00 76.38 91 SER A C 1
ATOM 731 O O . SER A 1 91 ? 1.488 -6.538 -12.966 1.00 76.38 91 SER A O 1
ATOM 733 N N . LYS A 1 92 ? 2.537 -7.832 -11.445 1.00 74.69 92 LYS A N 1
ATOM 734 C CA . LYS A 1 92 ? 2.771 -8.975 -12.339 1.00 74.69 92 LYS A CA 1
ATOM 735 C C . LYS A 1 92 ? 1.636 -9.988 -12.390 1.00 74.69 92 LYS A C 1
ATOM 737 O O . LYS A 1 92 ? 1.556 -10.727 -13.368 1.00 74.69 92 LYS A O 1
ATOM 742 N N . ASP A 1 93 ? 0.821 -10.057 -11.349 1.00 79.06 93 ASP A N 1
ATOM 743 C CA . ASP A 1 93 ? -0.205 -11.081 -11.200 1.00 79.06 93 ASP A CA 1
ATOM 744 C C . ASP A 1 93 ? -1.591 -10.482 -11.478 1.00 79.06 93 ASP A C 1
ATOM 746 O O . ASP A 1 93 ? -2.126 -9.703 -10.685 1.00 79.06 93 ASP A O 1
ATOM 750 N N . GLY A 1 94 ? -2.156 -10.820 -12.640 1.00 76.06 94 GLY A N 1
ATOM 751 C CA . GLY A 1 94 ? -3.486 -10.357 -13.045 1.00 76.06 94 GLY A CA 1
ATOM 752 C C . GLY A 1 94 ? -4.590 -10.887 -12.129 1.00 76.06 94 GLY A C 1
ATOM 753 O O . GLY A 1 94 ? -5.490 -10.137 -11.770 1.00 76.06 94 GLY A O 1
ATOM 754 N N . ASP A 1 95 ? -4.467 -12.125 -11.641 1.00 78.75 95 ASP A N 1
ATOM 755 C CA . ASP A 1 95 ? -5.441 -12.723 -10.726 1.00 78.75 95 ASP A CA 1
ATOM 756 C C . ASP A 1 95 ? -5.474 -12.011 -9.367 1.00 78.75 95 ASP A C 1
ATOM 758 O O . ASP A 1 95 ? -6.518 -11.990 -8.713 1.00 78.75 95 ASP A O 1
ATOM 762 N N . LEU A 1 96 ? -4.350 -11.438 -8.913 1.00 79.75 96 LEU A N 1
ATOM 763 C CA . LEU A 1 96 ? -4.327 -10.591 -7.714 1.00 79.75 96 LEU A CA 1
ATOM 764 C C . LEU A 1 96 ? -4.994 -9.235 -7.974 1.00 79.75 96 LEU A C 1
ATOM 766 O O . LEU A 1 96 ? -5.695 -8.739 -7.098 1.00 79.75 96 LEU A O 1
ATOM 770 N N . GLN A 1 97 ? -4.834 -8.655 -9.166 1.00 78.69 97 GLN A N 1
ATOM 771 C CA . GLN A 1 97 ? -5.510 -7.402 -9.531 1.00 78.69 97 GLN A CA 1
ATOM 772 C C . GLN A 1 97 ? -7.026 -7.578 -9.664 1.00 78.69 97 GLN A C 1
ATOM 774 O O . GLN A 1 97 ? -7.775 -6.708 -9.225 1.00 78.69 97 GLN A O 1
ATOM 779 N N . ASP A 1 98 ? -7.477 -8.707 -10.216 1.00 79.69 98 ASP A N 1
ATOM 780 C CA . ASP A 1 98 ? -8.899 -9.046 -10.314 1.00 79.69 98 ASP A CA 1
ATOM 781 C C . ASP A 1 98 ? -9.509 -9.354 -8.935 1.00 79.69 98 ASP A C 1
ATOM 783 O O . ASP A 1 98 ? -10.616 -8.907 -8.634 1.00 79.69 98 ASP A O 1
ATOM 787 N N . ARG A 1 99 ? -8.785 -10.076 -8.063 1.00 77.38 99 ARG A N 1
ATOM 788 C CA . ARG A 1 99 ? -9.248 -10.393 -6.696 1.00 77.38 99 ARG A CA 1
ATOM 789 C C . ARG A 1 99 ? -9.290 -9.184 -5.770 1.00 77.38 99 ARG A C 1
ATOM 791 O O . ARG A 1 99 ? -10.149 -9.119 -4.896 1.00 77.38 99 ARG A O 1
ATOM 798 N N . TYR A 1 100 ? -8.366 -8.249 -5.948 1.00 78.00 100 TYR A N 1
ATOM 799 C CA . TYR A 1 100 ? -8.211 -7.068 -5.107 1.00 78.00 100 TYR A CA 1
ATOM 800 C C . TYR A 1 100 ? -8.504 -5.785 -5.898 1.00 78.00 100 TYR A C 1
ATOM 802 O O . TYR A 1 100 ? -7.789 -4.784 -5.806 1.00 78.00 100 TYR A O 1
ATOM 810 N N . ALA A 1 101 ? -9.571 -5.818 -6.697 1.00 74.94 101 ALA A N 1
ATOM 811 C CA . ALA A 1 101 ? -10.005 -4.676 -7.483 1.00 74.94 101 ALA A CA 1
ATOM 812 C C . ALA A 1 101 ? -10.455 -3.518 -6.572 1.00 74.94 101 ALA A C 1
ATOM 814 O O . ALA A 1 101 ? -11.277 -3.677 -5.671 1.00 74.94 101 ALA A O 1
ATOM 815 N N . LEU A 1 102 ? -9.908 -2.327 -6.819 1.00 77.56 102 LEU A N 1
ATOM 816 C CA . LEU A 1 102 ? -10.262 -1.100 -6.104 1.00 77.56 102 LEU A CA 1
ATOM 817 C C . LEU A 1 102 ? -11.471 -0.404 -6.759 1.00 77.56 102 LEU A C 1
ATOM 819 O O . LEU A 1 102 ? -11.573 -0.400 -7.989 1.00 77.56 102 LEU A O 1
ATOM 823 N N . PRO A 1 103 ? -12.309 0.317 -5.988 1.00 77.25 103 PRO A N 1
ATOM 824 C CA . PRO A 1 103 ? -12.286 0.445 -4.529 1.00 77.25 103 PRO A CA 1
ATOM 825 C C . PRO A 1 103 ? -12.950 -0.747 -3.832 1.00 77.25 103 PRO A C 1
ATOM 827 O O . PRO A 1 103 ? -13.924 -1.291 -4.345 1.00 77.25 103 PRO A O 1
ATOM 830 N N . PHE A 1 104 ? -12.480 -1.090 -2.631 1.00 78.44 104 PHE A N 1
ATOM 831 C CA . PHE A 1 104 ? -13.180 -2.068 -1.804 1.00 78.44 104 PHE A CA 1
ATOM 832 C C . PHE A 1 104 ? -14.504 -1.507 -1.294 1.00 78.44 104 PHE A C 1
ATOM 834 O O . PHE A 1 104 ? -14.592 -0.341 -0.895 1.00 78.44 104 PHE A O 1
ATOM 841 N N . THR A 1 105 ? -15.517 -2.364 -1.249 1.00 81.75 105 THR A N 1
ATOM 842 C CA . THR A 1 105 ? -16.792 -2.102 -0.579 1.00 81.75 105 THR A CA 1
ATOM 843 C C . THR A 1 105 ? -16.862 -2.844 0.759 1.00 81.75 105 THR A C 1
ATOM 845 O O . THR A 1 105 ? -16.060 -3.743 1.007 1.00 81.75 105 THR A O 1
ATOM 848 N N . GLY A 1 106 ? -17.809 -2.490 1.640 1.00 73.75 106 GLY A N 1
ATOM 849 C CA . GLY A 1 106 ? -17.985 -3.175 2.935 1.00 73.75 106 GLY A CA 1
ATOM 850 C C . GLY A 1 106 ? -18.167 -4.692 2.786 1.00 73.75 106 GLY A C 1
ATOM 851 O O . GLY A 1 106 ? -17.554 -5.473 3.509 1.00 73.75 106 GLY A O 1
ATOM 852 N N . ALA A 1 107 ? -18.873 -5.130 1.737 1.00 77.88 107 ALA A N 1
ATOM 853 C CA . ALA A 1 107 ? -19.042 -6.547 1.416 1.00 77.88 107 ALA A CA 1
ATOM 854 C C . ALA A 1 107 ? -17.716 -7.264 1.096 1.00 77.88 107 ALA A C 1
ATOM 856 O O . ALA A 1 107 ? -17.517 -8.402 1.527 1.00 77.88 107 ALA A O 1
ATOM 857 N N . ASP A 1 108 ? -16.799 -6.600 0.383 1.00 77.50 108 ASP A N 1
ATOM 858 C CA . ASP A 1 108 ? -15.474 -7.151 0.078 1.00 77.50 108 ASP A CA 1
ATOM 859 C C . ASP A 1 108 ? -14.634 -7.275 1.353 1.00 77.50 108 ASP A C 1
ATOM 861 O O . ASP A 1 108 ? -13.973 -8.287 1.575 1.00 77.50 108 ASP A O 1
ATOM 865 N N . VAL A 1 109 ? -14.711 -6.280 2.243 1.00 79.88 109 VAL A N 1
ATOM 866 C CA . VAL A 1 109 ? -14.015 -6.317 3.538 1.00 79.88 109 VAL A CA 1
ATOM 867 C C . VAL A 1 109 ? -14.550 -7.434 4.427 1.00 79.88 109 VAL A C 1
ATOM 869 O O . VAL A 1 109 ? -13.756 -8.168 5.013 1.00 79.88 109 VAL A O 1
ATOM 872 N N . GLY A 1 110 ? -15.870 -7.619 4.489 1.00 78.50 110 GLY A N 1
ATOM 873 C CA . GLY A 1 110 ? -16.481 -8.719 5.237 1.00 78.50 110 GLY A CA 1
ATOM 874 C C . GLY A 1 110 ? -16.071 -10.101 4.715 1.00 78.50 110 GLY A C 1
ATOM 875 O O . GLY A 1 110 ? -15.922 -11.038 5.496 1.00 78.50 110 GLY A O 1
ATOM 876 N N . ALA A 1 111 ? -15.826 -10.231 3.407 1.00 80.88 111 ALA A N 1
ATOM 877 C CA . ALA A 1 111 ? -15.301 -11.460 2.812 1.00 80.88 111 ALA A CA 1
ATOM 878 C C . ALA A 1 111 ? -13.803 -11.676 3.103 1.00 80.88 111 ALA A C 1
ATOM 880 O O . ALA A 1 111 ? -13.366 -12.820 3.233 1.00 80.88 111 ALA A O 1
ATOM 881 N N . LEU A 1 112 ? -13.024 -10.595 3.214 1.00 76.31 112 LEU A N 1
ATOM 882 C CA . LEU A 1 112 ? -11.589 -10.632 3.516 1.00 76.31 112 LEU A CA 1
ATOM 883 C C . LEU A 1 112 ? -11.291 -10.857 5.000 1.00 76.31 112 LEU A C 1
ATOM 885 O O . LEU A 1 112 ? -10.260 -11.442 5.328 1.00 76.31 112 LEU A O 1
ATOM 889 N N . ILE A 1 113 ? -12.178 -10.394 5.881 1.00 80.38 113 ILE A N 1
ATOM 890 C CA . ILE A 1 113 ? -12.007 -10.443 7.335 1.00 80.38 113 ILE A CA 1
ATOM 891 C C . ILE A 1 113 ? -13.254 -11.052 8.010 1.00 80.38 113 ILE A C 1
ATOM 893 O O . ILE A 1 113 ? -13.907 -10.405 8.829 1.00 80.38 113 ILE A O 1
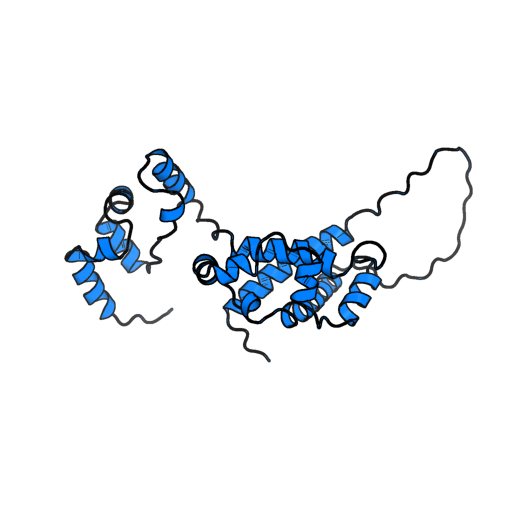ATOM 897 N N . PRO A 1 114 ? -13.615 -12.311 7.693 1.00 75.00 114 PRO A N 1
ATOM 898 C CA . PRO A 1 114 ? -14.834 -12.935 8.214 1.00 75.00 114 PRO A CA 1
ATOM 899 C C . PRO A 1 114 ? -14.746 -13.297 9.705 1.00 75.00 114 PRO A C 1
ATOM 901 O O . PRO A 1 114 ? -15.767 -13.557 10.336 1.00 75.00 114 PRO A O 1
ATOM 904 N N . SER A 1 115 ? -13.536 -13.353 10.267 1.00 70.00 115 SER A N 1
ATOM 905 C CA . SER A 1 115 ? -13.259 -13.757 11.650 1.00 70.00 115 SER A CA 1
ATOM 906 C C . SER A 1 115 ? -12.698 -12.612 12.491 1.00 70.00 115 SER A C 1
ATOM 908 O O . SER A 1 115 ? -11.809 -12.838 13.309 1.00 70.00 115 SER A O 1
ATOM 910 N N . LEU A 1 116 ? -13.151 -11.383 12.247 1.00 76.38 116 LEU A N 1
ATOM 911 C CA . LEU A 1 116 ? -12.729 -10.247 13.056 1.00 76.38 116 LEU A CA 1
ATOM 912 C C . LEU A 1 116 ? -13.276 -10.388 14.482 1.00 76.38 116 LEU A C 1
ATOM 914 O O . LEU A 1 116 ? -14.454 -10.710 14.664 1.00 76.38 116 LEU A O 1
ATOM 918 N N . ASP A 1 117 ? -12.430 -10.151 15.482 1.00 78.19 117 ASP A N 1
ATOM 919 C CA . ASP A 1 117 ? -12.836 -10.290 16.876 1.00 78.19 117 ASP A CA 1
ATOM 920 C C . ASP A 1 117 ? -13.923 -9.252 17.245 1.00 78.19 117 ASP A C 1
ATOM 922 O O . ASP A 1 117 ? -13.775 -8.054 16.957 1.00 78.19 117 ASP A O 1
ATOM 926 N N . PRO A 1 118 ? -15.036 -9.674 17.874 1.00 78.19 118 PRO A N 1
ATOM 927 C CA . PRO A 1 118 ? -16.128 -8.770 18.225 1.00 78.19 118 PRO A CA 1
ATOM 928 C C . PRO A 1 118 ? -15.714 -7.670 19.218 1.00 78.19 118 PRO A C 1
ATOM 930 O O . PRO A 1 118 ? -16.327 -6.601 19.190 1.00 78.19 118 PRO A O 1
ATOM 933 N N . SER A 1 119 ? -14.648 -7.857 20.014 1.00 82.06 119 SER A N 1
ATOM 934 C CA . SER A 1 119 ? -14.122 -6.841 20.944 1.00 82.06 119 SER A CA 1
ATOM 935 C C . SER A 1 119 ? -13.698 -5.561 20.224 1.00 82.06 119 SER A C 1
ATOM 937 O O . SER A 1 119 ? -13.880 -4.458 20.742 1.00 82.06 119 SER A O 1
ATOM 939 N N . ILE A 1 120 ? -13.176 -5.671 18.998 1.00 83.94 120 ILE A N 1
ATOM 940 C CA . ILE A 1 120 ? -12.791 -4.514 18.175 1.00 83.94 120 ILE A CA 1
ATOM 941 C C . ILE A 1 120 ? -14.029 -3.690 17.827 1.00 83.94 120 ILE A C 1
ATOM 943 O O . ILE A 1 120 ? -14.024 -2.463 17.937 1.00 83.94 120 ILE A O 1
ATOM 947 N N . THR A 1 121 ? -15.104 -4.375 17.432 1.00 83.94 121 THR A N 1
ATOM 948 C CA . THR A 1 121 ? -16.370 -3.736 17.060 1.00 83.94 121 THR A CA 1
ATOM 949 C C . THR A 1 121 ? -16.977 -3.029 18.266 1.00 83.94 121 THR A C 1
ATOM 951 O O . THR A 1 121 ? -17.334 -1.857 18.164 1.00 83.94 121 THR A O 1
ATOM 954 N N . GLU A 1 122 ? -17.011 -3.686 19.429 1.00 83.00 122 GLU A N 1
ATOM 955 C CA . GLU A 1 122 ? -17.479 -3.072 20.676 1.00 83.00 122 GLU A CA 1
ATOM 956 C C . GLU A 1 122 ? -16.610 -1.877 21.079 1.00 83.00 122 GLU A C 1
ATOM 958 O O . GLU A 1 122 ? -17.134 -0.832 21.465 1.00 83.00 122 GLU A O 1
ATOM 963 N N . SER A 1 1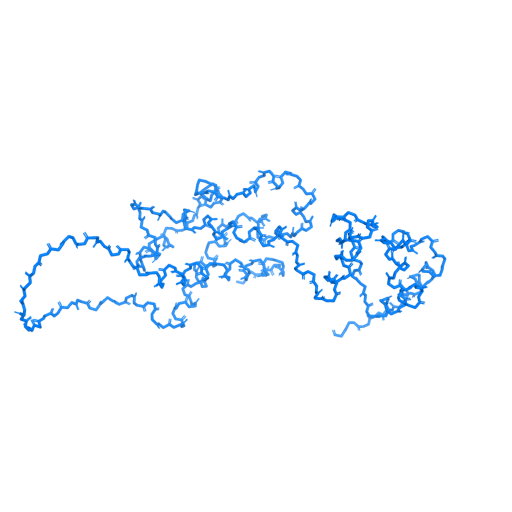23 ? -15.289 -1.973 20.929 1.00 85.56 123 SER A N 1
ATOM 964 C CA . SER A 1 123 ? -14.371 -0.880 21.258 1.00 85.56 123 SER A CA 1
ATOM 965 C C . SER A 1 123 ? -14.602 0.336 20.354 1.00 85.56 123 SER A C 1
ATOM 967 O O . SER A 1 123 ? -14.797 1.447 20.849 1.00 85.56 123 SER A O 1
ATOM 969 N N . LEU A 1 124 ? -14.687 0.145 19.033 1.00 82.38 124 LEU A N 1
ATOM 970 C CA . LEU A 1 124 ? -14.985 1.224 18.080 1.00 82.38 124 LEU A CA 1
ATOM 971 C C . LEU A 1 124 ? -16.368 1.852 18.314 1.00 82.38 124 LEU A C 1
ATOM 973 O O . LEU A 1 124 ? -16.515 3.072 18.190 1.00 82.38 124 LEU A O 1
ATOM 977 N N . GLN A 1 125 ? -17.370 1.054 18.697 1.00 82.69 125 GLN A N 1
ATOM 978 C CA . GLN A 1 125 ? -18.683 1.557 19.110 1.00 82.69 125 GLN A CA 1
ATOM 979 C C . GLN A 1 125 ? -18.611 2.353 20.419 1.00 82.69 125 GLN A C 1
ATOM 981 O O . GLN A 1 125 ? -19.234 3.410 20.530 1.00 82.69 125 GLN A O 1
ATOM 986 N N . THR A 1 126 ? -17.820 1.894 21.392 1.00 83.44 126 THR A N 1
ATOM 987 C CA . THR A 1 126 ? -17.652 2.555 22.696 1.00 83.44 126 THR A CA 1
ATOM 988 C C . THR A 1 126 ? -17.066 3.960 22.532 1.00 83.44 126 THR A C 1
ATOM 990 O O . THR A 1 126 ? -17.460 4.886 23.244 1.00 83.44 126 THR A O 1
ATOM 993 N N . TYR A 1 127 ? -16.180 4.158 21.552 1.00 75.00 127 TYR A N 1
ATOM 994 C CA . TYR A 1 127 ? -15.636 5.474 21.198 1.00 75.00 127 TYR A CA 1
ATOM 995 C C . TYR A 1 127 ? -16.482 6.255 20.171 1.00 75.00 127 TYR A C 1
ATOM 997 O O . TYR A 1 127 ? -16.116 7.372 19.805 1.00 75.00 127 TYR A O 1
ATOM 1005 N N . GLY A 1 128 ? -17.623 5.716 19.721 1.00 68.31 128 GLY A N 1
ATOM 1006 C CA . GLY A 1 128 ? -18.527 6.369 18.764 1.00 68.31 128 GLY A CA 1
ATOM 1007 C C . GLY A 1 128 ? -17.967 6.494 17.342 1.00 68.31 128 GLY A C 1
ATOM 1008 O O . GLY A 1 128 ? -18.404 7.352 16.579 1.00 68.31 128 GLY A O 1
ATOM 1009 N N . ILE A 1 129 ? -16.979 5.670 16.986 1.00 73.69 129 ILE A N 1
ATOM 1010 C CA . ILE A 1 129 ? -16.313 5.692 15.674 1.00 73.69 129 ILE A CA 1
ATOM 1011 C C . ILE A 1 129 ? -17.174 4.972 14.626 1.00 73.69 129 ILE A C 1
ATOM 1013 O O . ILE A 1 129 ? -17.290 5.429 13.485 1.00 73.69 129 ILE A O 1
ATOM 1017 N N . THR A 1 130 ? -17.812 3.871 15.029 1.00 72.88 130 THR A N 1
ATOM 1018 C CA . THR A 1 130 ? -18.747 3.081 14.216 1.00 72.88 130 THR A CA 1
ATOM 1019 C C . THR A 1 130 ? -20.116 3.030 14.880 1.00 72.88 130 THR A C 1
ATOM 1021 O O . THR A 1 130 ? -20.222 2.983 16.104 1.00 72.88 130 THR A O 1
ATOM 1024 N N . HIS A 1 131 ? -21.175 2.998 14.074 1.00 66.69 131 HIS A N 1
ATOM 1025 C CA . HIS A 1 131 ? -22.547 2.871 14.557 1.00 66.69 131 HIS A CA 1
ATOM 1026 C C . HIS A 1 131 ? -23.247 1.773 13.767 1.00 66.69 131 HIS A C 1
ATOM 1028 O O . HIS A 1 131 ? -23.389 1.904 12.553 1.00 66.69 131 HIS A O 1
ATOM 1034 N N . GLU A 1 132 ? -23.742 0.751 14.465 1.00 61.41 132 GLU A N 1
ATOM 1035 C CA . GLU A 1 132 ? -24.437 -0.414 13.890 1.00 61.41 132 GLU A CA 1
ATOM 1036 C C . GLU A 1 132 ? -25.593 -0.017 12.945 1.00 61.41 132 GLU A C 1
ATOM 1038 O O . GLU A 1 132 ? -25.842 -0.676 11.943 1.00 61.41 132 GLU A O 1
ATOM 1043 N N . ASP A 1 133 ? -26.228 1.134 13.198 1.00 58.94 133 ASP A N 1
ATOM 1044 C CA . ASP A 1 133 ? -27.357 1.653 12.414 1.00 58.94 133 ASP A CA 1
ATOM 1045 C C . ASP A 1 133 ? -26.972 2.417 11.129 1.00 58.94 133 ASP A C 1
ATOM 1047 O O . ASP A 1 133 ? -27.849 2.769 10.334 1.00 58.94 133 ASP A O 1
ATOM 1051 N N . ARG A 1 134 ? -25.696 2.788 10.944 1.00 61.59 134 ARG A N 1
ATOM 1052 C CA . ARG A 1 134 ? -25.266 3.684 9.845 1.00 61.59 134 ARG A CA 1
ATOM 1053 C C . ARG A 1 134 ? -23.998 3.263 9.122 1.00 61.59 134 ARG A C 1
ATOM 1055 O O . ARG A 1 134 ? -23.896 3.532 7.929 1.00 61.59 134 ARG A O 1
ATOM 1062 N N . GLN A 1 135 ? -23.021 2.723 9.838 1.00 68.38 135 GLN A N 1
ATOM 1063 C CA . GLN A 1 135 ? -21.719 2.374 9.287 1.00 68.38 135 GLN A CA 1
ATOM 1064 C C . GLN A 1 135 ? -21.123 1.231 10.114 1.00 68.38 135 GLN A C 1
ATOM 1066 O O . GLN A 1 135 ? -20.718 1.454 11.262 1.00 68.38 135 GLN A O 1
ATOM 1071 N N . GLY A 1 136 ? -21.099 0.031 9.525 1.00 77.12 136 GLY A N 1
ATOM 1072 C CA . GLY A 1 136 ? -20.437 -1.140 10.089 1.00 77.12 136 GLY A CA 1
ATOM 1073 C C . GLY A 1 136 ? -18.919 -0.967 10.150 1.00 77.12 136 GLY A C 1
ATOM 1074 O O . GLY A 1 136 ? -18.350 -0.031 9.575 1.00 77.12 136 GLY A O 1
ATOM 1075 N N . ILE A 1 137 ? -18.252 -1.868 10.873 1.00 81.38 137 ILE A N 1
ATOM 1076 C CA . ILE A 1 137 ? -16.784 -1.910 10.937 1.00 81.38 137 ILE A CA 1
ATOM 1077 C C . ILE A 1 137 ? -16.175 -2.143 9.550 1.00 81.38 137 ILE A C 1
ATOM 1079 O O . ILE A 1 137 ? -15.144 -1.569 9.212 1.00 81.38 137 ILE A O 1
ATOM 1083 N N . ASP A 1 138 ? -16.865 -2.905 8.714 1.00 83.06 138 ASP A N 1
ATOM 1084 C CA . ASP A 1 138 ? -16.523 -3.199 7.333 1.00 83.06 138 ASP A CA 1
ATOM 1085 C C . ASP A 1 138 ? -16.638 -1.962 6.426 1.00 83.06 138 ASP A C 1
ATOM 1087 O O . ASP A 1 138 ? -15.683 -1.653 5.711 1.00 83.06 138 ASP A O 1
ATOM 1091 N N . GLU A 1 139 ? -17.706 -1.158 6.518 1.00 83.94 139 GLU A N 1
ATOM 1092 C CA . GLU A 1 139 ? -17.763 0.138 5.821 1.00 83.94 139 GLU A CA 1
ATOM 1093 C C . GLU A 1 139 ? -16.744 1.161 6.338 1.00 83.94 139 GLU A C 1
ATOM 1095 O O . GLU A 1 139 ? -16.393 2.099 5.615 1.00 83.94 139 GLU A O 1
ATOM 1100 N N . PHE A 1 140 ? -16.306 1.054 7.593 1.00 85.06 140 PHE A N 1
ATOM 1101 C CA . PHE A 1 140 ? -15.243 1.906 8.123 1.00 85.06 140 PHE A CA 1
ATOM 1102 C C . PHE A 1 140 ? -13.863 1.480 7.604 1.00 85.06 140 PHE A C 1
ATOM 1104 O O . PHE A 1 140 ? -13.069 2.328 7.195 1.00 85.06 140 PHE A O 1
ATOM 1111 N N . LEU A 1 141 ? -13.591 0.176 7.566 1.00 85.75 141 LEU A N 1
ATOM 1112 C CA . LEU A 1 141 ? -12.321 -0.379 7.101 1.00 85.75 141 LEU A CA 1
ATOM 1113 C C . LEU A 1 141 ? -12.181 -0.353 5.573 1.00 85.75 141 LEU A C 1
ATOM 1115 O O . LEU A 1 141 ? -11.060 -0.254 5.080 1.00 85.75 141 LEU A O 1
ATOM 1119 N N . ALA A 1 142 ? -13.277 -0.372 4.810 1.00 85.81 142 ALA A N 1
ATOM 1120 C CA . ALA A 1 142 ? -13.263 -0.321 3.345 1.00 85.81 142 ALA A CA 1
ATOM 1121 C C . ALA A 1 142 ? -12.415 0.826 2.757 1.00 85.81 142 ALA A C 1
ATOM 1123 O O . ALA A 1 142 ? -11.524 0.543 1.947 1.00 85.81 142 ALA A O 1
ATOM 1124 N N . PRO A 1 143 ? -12.588 2.105 3.151 1.00 85.81 143 PRO A N 1
ATOM 1125 C CA . PRO A 1 143 ? -11.730 3.187 2.670 1.00 85.81 143 PRO A CA 1
ATOM 1126 C C . PRO A 1 143 ? -10.279 3.077 3.165 1.00 85.81 143 PRO A C 1
ATOM 1128 O O . PRO A 1 143 ? -9.371 3.462 2.429 1.00 85.81 143 PRO A O 1
ATOM 1131 N N . VAL A 1 144 ? -10.038 2.524 4.361 1.00 88.12 144 VAL A N 1
ATOM 1132 C CA . VAL A 1 144 ? -8.685 2.321 4.914 1.00 88.12 144 VAL A CA 1
ATOM 1133 C C . VAL A 1 144 ? -7.928 1.269 4.104 1.00 88.12 144 VAL A C 1
ATOM 1135 O O . VAL A 1 144 ? -6.825 1.531 3.630 1.00 88.12 144 VAL A O 1
ATOM 1138 N N . LEU A 1 145 ? -8.543 0.108 3.869 1.00 86.31 145 LEU A N 1
ATOM 1139 C CA . LEU A 1 145 ? -7.982 -0.971 3.056 1.00 86.31 145 LEU A CA 1
ATOM 1140 C C . LEU A 1 145 ? -7.836 -0.556 1.590 1.00 86.31 145 LEU A C 1
ATOM 1142 O O . LEU A 1 145 ? -6.835 -0.880 0.956 1.00 86.31 145 LEU A O 1
ATOM 1146 N N . THR A 1 146 ? -8.786 0.226 1.068 1.00 87.31 146 THR A N 1
ATOM 1147 C CA . THR A 1 146 ? -8.692 0.830 -0.269 1.00 87.31 146 THR A CA 1
ATOM 1148 C C . THR A 1 146 ? -7.479 1.751 -0.359 1.00 87.31 146 THR A C 1
ATOM 1150 O O . THR A 1 146 ? -6.730 1.676 -1.328 1.00 87.31 146 THR A O 1
ATOM 1153 N N . ALA A 1 147 ? -7.250 2.611 0.638 1.00 85.88 147 ALA A N 1
ATOM 1154 C CA . ALA A 1 147 ? -6.098 3.508 0.667 1.00 85.88 147 ALA A CA 1
ATOM 1155 C C . ALA A 1 147 ? -4.772 2.748 0.822 1.00 85.88 147 ALA A C 1
ATOM 1157 O O . ALA A 1 147 ? -3.815 3.056 0.111 1.00 85.88 147 ALA A O 1
ATOM 1158 N N . PHE A 1 148 ? -4.741 1.729 1.685 1.00 86.44 148 PHE A N 1
ATOM 1159 C CA . PHE A 1 148 ? -3.598 0.842 1.891 1.00 86.44 148 PHE A CA 1
ATOM 1160 C C . PHE A 1 148 ? -3.205 0.117 0.601 1.00 86.44 148 PHE A C 1
ATOM 1162 O O . PHE A 1 148 ? -2.076 0.264 0.130 1.00 86.44 148 PHE A O 1
ATOM 1169 N N . MET A 1 149 ? -4.148 -0.578 -0.037 1.00 85.00 149 MET A N 1
ATOM 1170 C CA . MET A 1 149 ? -3.886 -1.244 -1.310 1.00 85.00 149 MET A CA 1
ATOM 1171 C C . MET A 1 149 ? -3.557 -0.264 -2.419 1.00 85.00 149 MET A C 1
ATOM 1173 O O . MET A 1 149 ? -2.637 -0.517 -3.185 1.00 85.00 149 MET A O 1
ATOM 1177 N N . ALA A 1 150 ? -4.240 0.882 -2.480 1.00 83.12 150 ALA A N 1
ATOM 1178 C CA . ALA A 1 150 ? -3.882 1.930 -3.420 1.00 83.12 150 ALA A CA 1
ATOM 1179 C C . ALA A 1 150 ? -2.455 2.440 -3.180 1.00 83.12 150 ALA A C 1
ATOM 1181 O O . ALA A 1 150 ? -1.838 2.917 -4.119 1.00 83.12 150 ALA A O 1
ATOM 1182 N N . SER A 1 151 ? -1.926 2.387 -1.955 1.00 83.31 151 SER A N 1
ATOM 1183 C CA . SER A 1 151 ? -0.544 2.763 -1.645 1.00 83.31 151 SER A CA 1
ATOM 1184 C C . SER A 1 151 ? 0.453 1.708 -2.122 1.00 83.31 151 SER A C 1
ATOM 1186 O O . SER A 1 151 ? 1.461 2.069 -2.718 1.00 83.31 151 SER A O 1
ATOM 1188 N N . ILE A 1 152 ? 0.145 0.419 -1.936 1.00 80.31 152 ILE A N 1
ATOM 1189 C CA . ILE A 1 152 ? 0.963 -0.697 -2.448 1.00 80.31 152 ILE A CA 1
ATOM 1190 C C . ILE A 1 152 ? 0.927 -0.744 -3.981 1.00 80.31 152 ILE A C 1
ATOM 1192 O O . ILE A 1 152 ? 1.939 -1.006 -4.628 1.00 80.31 152 ILE A O 1
ATOM 1196 N N . SER A 1 153 ? -0.231 -0.460 -4.579 1.00 73.25 153 SER A N 1
ATOM 1197 C CA . SER A 1 153 ? -0.416 -0.442 -6.029 1.00 73.25 153 SER A CA 1
ATOM 1198 C C . SER A 1 153 ? 0.086 0.852 -6.675 1.00 73.25 153 SER A C 1
ATOM 1200 O O . SER A 1 153 ? 0.309 0.888 -7.886 1.00 73.25 153 SER A O 1
ATOM 1202 N N . LYS A 1 154 ? 0.242 1.938 -5.906 1.00 64.38 154 LYS A N 1
ATOM 1203 C CA . LYS A 1 154 ? 0.854 3.178 -6.390 1.00 64.38 154 LYS A CA 1
ATOM 1204 C C . LYS A 1 154 ? 2.361 3.003 -6.416 1.00 64.38 154 LYS A C 1
ATOM 1206 O O . LYS A 1 154 ? 2.986 2.611 -5.438 1.00 64.38 154 LYS A O 1
ATOM 1211 N N . LEU A 1 155 ? 2.938 3.387 -7.549 1.00 51.97 155 LEU A N 1
ATOM 1212 C CA . LEU A 1 155 ? 4.375 3.512 -7.737 1.00 51.97 155 LEU A CA 1
ATOM 1213 C C . LEU A 1 155 ? 4.989 4.241 -6.523 1.00 51.97 155 LEU A C 1
ATOM 1215 O O . LEU A 1 155 ? 4.568 5.376 -6.253 1.00 51.97 155 LEU A O 1
ATOM 1219 N N . PRO A 1 156 ? 5.968 3.656 -5.802 1.00 50.00 156 PRO A N 1
ATOM 1220 C CA . PRO A 1 156 ? 6.700 4.392 -4.781 1.00 50.00 156 PRO A CA 1
ATOM 1221 C C . PRO A 1 156 ? 7.203 5.695 -5.416 1.00 50.00 156 PRO A C 1
ATOM 1223 O O . PRO A 1 156 ? 7.793 5.657 -6.503 1.00 50.00 156 PRO A O 1
ATOM 1226 N N . PRO A 1 157 ? 6.895 6.867 -4.827 1.00 47.44 157 PRO A N 1
ATOM 1227 C CA . PRO A 1 157 ? 7.075 8.136 -5.510 1.00 47.44 157 PRO A CA 1
ATOM 1228 C C . PRO A 1 157 ? 8.545 8.300 -5.880 1.00 47.44 157 PRO A C 1
ATOM 1230 O O . PRO A 1 157 ? 9.408 8.368 -5.005 1.00 47.44 157 PRO A O 1
ATOM 1233 N N . ALA A 1 158 ? 8.827 8.383 -7.184 1.00 42.84 158 ALA A N 1
ATOM 1234 C CA . ALA A 1 158 ? 10.190 8.545 -7.663 1.00 42.84 158 ALA A CA 1
ATOM 1235 C C . ALA A 1 158 ? 10.850 9.755 -6.968 1.00 42.84 158 ALA A C 1
ATOM 1237 O O . ALA A 1 158 ? 10.199 10.803 -6.821 1.00 42.84 158 ALA A O 1
ATOM 1238 N N . PRO A 1 159 ? 12.121 9.652 -6.536 1.00 45.12 159 PRO A N 1
ATOM 1239 C CA . PRO A 1 159 ? 12.809 10.760 -5.891 1.00 45.12 159 PRO A CA 1
ATOM 1240 C C . PRO A 1 159 ? 12.774 12.003 -6.794 1.00 45.12 159 PRO A C 1
ATOM 1242 O O . PRO A 1 159 ? 12.798 11.909 -8.020 1.00 45.12 159 PRO A O 1
ATOM 1245 N N . SER A 1 160 ? 12.684 13.194 -6.193 1.00 48.59 160 SER A N 1
ATOM 1246 C CA . SER A 1 160 ? 12.435 14.473 -6.893 1.00 48.59 160 SER A CA 1
ATOM 1247 C C . SER A 1 160 ? 13.383 14.747 -8.082 1.00 48.59 160 SER A C 1
ATOM 1249 O O . SER A 1 160 ? 12.997 15.402 -9.052 1.00 48.59 160 SER A O 1
ATOM 1251 N N . SER A 1 161 ? 14.597 14.183 -8.053 1.00 42.91 161 SER A N 1
ATOM 1252 C CA . SER A 1 161 ? 15.572 14.247 -9.152 1.00 42.91 161 SER A CA 1
ATOM 1253 C C . SER A 1 161 ? 15.118 13.488 -10.412 1.00 42.91 161 SER A C 1
ATOM 1255 O O . SER A 1 161 ? 15.306 13.963 -11.531 1.00 42.91 161 SER A O 1
ATOM 1257 N N . THR A 1 162 ? 14.437 12.351 -10.251 1.00 49.72 162 THR A N 1
ATOM 1258 C CA . THR A 1 162 ? 13.960 11.499 -11.351 1.00 49.72 162 THR A CA 1
ATOM 1259 C C . THR A 1 162 ? 12.692 12.056 -11.993 1.00 49.72 162 THR A C 1
ATOM 1261 O O . THR A 1 162 ? 12.509 11.911 -13.198 1.00 49.72 162 THR A O 1
ATOM 1264 N N . LYS A 1 163 ? 11.852 12.781 -11.233 1.00 50.88 163 LYS A N 1
ATOM 1265 C CA . LYS A 1 163 ? 10.602 13.377 -11.744 1.00 50.88 163 LYS A CA 1
ATOM 1266 C C . LYS A 1 163 ? 10.849 14.306 -12.935 1.00 50.88 163 LYS A C 1
ATOM 1268 O O . LYS A 1 163 ? 10.159 14.189 -13.939 1.00 50.88 163 LYS A O 1
ATOM 1273 N N . LYS A 1 164 ? 11.864 15.180 -12.870 1.00 52.94 164 LYS A N 1
ATOM 1274 C CA . LYS A 1 164 ? 12.190 16.109 -13.972 1.00 52.94 164 LYS A CA 1
ATOM 1275 C C . LYS A 1 164 ? 12.620 15.384 -15.249 1.00 52.94 164 LYS A C 1
ATOM 1277 O O . LYS A 1 164 ? 12.257 15.820 -16.339 1.00 52.94 164 LYS A O 1
ATOM 1282 N N . THR A 1 165 ? 13.365 14.290 -15.120 1.00 52.75 165 THR A N 1
ATOM 1283 C CA . THR A 1 165 ? 13.830 13.513 -16.274 1.00 52.75 165 THR A CA 1
ATOM 1284 C C . THR A 1 165 ? 12.707 12.673 -16.869 1.00 52.75 165 THR A C 1
ATOM 1286 O O . THR A 1 165 ? 12.524 12.688 -18.081 1.00 52.75 165 THR A O 1
ATOM 1289 N N . VAL A 1 166 ? 11.897 12.026 -16.030 1.00 53.94 166 VAL A N 1
ATOM 1290 C CA . VAL A 1 166 ? 10.740 11.219 -16.444 1.00 53.94 166 VAL A CA 1
ATOM 1291 C C . VAL A 1 166 ? 9.775 12.043 -17.296 1.00 53.94 166 VAL A C 1
ATOM 1293 O O . VAL A 1 166 ? 9.454 11.662 -18.420 1.00 53.94 166 VAL A O 1
ATOM 1296 N N . THR A 1 167 ? 9.400 13.244 -16.843 1.00 56.72 167 THR A N 1
ATOM 1297 C CA . THR A 1 167 ? 8.499 14.105 -17.628 1.00 56.72 167 THR A CA 1
ATOM 1298 C C . THR A 1 167 ? 9.145 14.623 -18.918 1.00 56.72 167 THR A C 1
ATOM 1300 O O . THR A 1 167 ? 8.448 14.877 -19.899 1.00 56.72 167 THR A O 1
ATOM 1303 N N . ALA A 1 168 ? 10.469 14.809 -18.937 1.00 57.97 168 ALA A N 1
ATOM 1304 C CA . ALA A 1 168 ? 11.197 15.257 -20.123 1.00 57.97 168 ALA A CA 1
ATOM 1305 C C . ALA A 1 168 ? 11.342 14.148 -21.179 1.00 57.97 168 ALA A C 1
ATOM 1307 O O . ALA A 1 168 ? 11.277 14.447 -22.370 1.00 57.97 168 ALA A O 1
ATOM 1308 N N . LEU A 1 169 ? 11.496 12.890 -20.759 1.00 53.25 169 LEU A N 1
ATOM 1309 C CA . LEU A 1 169 ? 11.606 11.721 -21.637 1.00 53.25 169 LEU A CA 1
ATOM 1310 C C . LEU A 1 169 ? 10.274 11.396 -22.324 1.00 53.25 169 LEU A C 1
ATOM 1312 O O . LEU A 1 169 ? 10.250 11.209 -23.540 1.00 53.25 169 LEU A O 1
ATOM 1316 N N . VAL A 1 170 ? 9.164 11.449 -21.577 1.00 57.81 170 VAL A N 1
ATOM 1317 C CA . VAL A 1 170 ? 7.808 11.259 -22.125 1.00 57.81 170 VAL A CA 1
ATOM 1318 C C . VAL A 1 170 ? 7.451 12.381 -23.107 1.00 57.81 170 VAL A C 1
ATOM 1320 O O . VAL A 1 170 ? 6.999 12.115 -24.217 1.00 57.81 170 VAL A O 1
ATOM 1323 N N . LYS A 1 171 ? 7.740 13.650 -22.772 1.00 59.59 171 LYS A N 1
ATOM 1324 C CA . LYS A 1 171 ? 7.497 14.793 -23.680 1.00 59.59 171 LYS A CA 1
ATOM 1325 C C . LYS A 1 171 ? 8.326 14.751 -24.965 1.00 59.59 171 LYS A C 1
ATOM 1327 O O . LYS A 1 171 ? 7.926 15.353 -25.957 1.00 59.59 171 LYS A O 1
ATOM 1332 N N . ARG A 1 172 ? 9.483 14.087 -24.942 1.00 57.66 172 ARG A N 1
ATOM 1333 C CA . ARG A 1 172 ? 10.348 13.886 -26.114 1.00 57.66 172 ARG A CA 1
ATOM 1334 C C . ARG A 1 172 ? 10.001 12.618 -26.902 1.00 57.66 172 ARG A C 1
ATOM 1336 O O . ARG A 1 172 ? 10.581 12.416 -27.964 1.00 57.66 172 ARG A O 1
ATOM 1343 N N . GLY A 1 173 ? 9.051 11.810 -26.420 1.00 58.47 173 GLY A N 1
ATOM 1344 C CA . GLY A 1 173 ? 8.558 10.606 -27.092 1.00 58.47 173 GLY A CA 1
ATOM 1345 C C . GLY A 1 173 ? 9.537 9.434 -27.080 1.00 58.47 173 GLY A C 1
ATOM 1346 O O . GLY A 1 173 ? 9.471 8.595 -27.970 1.00 58.47 173 GLY A O 1
ATOM 1347 N N . TRP A 1 174 ? 10.480 9.400 -26.134 1.00 53.38 174 TRP A N 1
ATOM 1348 C CA . TRP A 1 174 ? 11.529 8.371 -26.112 1.00 53.38 174 TRP A CA 1
ATOM 1349 C C . TRP A 1 174 ? 11.113 7.101 -25.369 1.00 53.38 174 TRP A C 1
ATOM 1351 O O . TRP A 1 174 ? 11.652 6.048 -25.673 1.00 53.38 174 TRP A O 1
ATOM 1361 N N . HIS A 1 175 ? 10.154 7.198 -24.441 1.00 53.69 175 HIS A N 1
ATOM 1362 C CA . HIS A 1 175 ? 9.627 6.082 -23.642 1.00 53.69 175 HIS A CA 1
ATOM 1363 C C . HIS A 1 175 ? 8.142 6.294 -23.334 1.00 53.69 175 HIS A C 1
ATOM 1365 O O . HIS A 1 175 ? 7.703 7.445 -23.216 1.00 53.69 175 HIS A O 1
ATOM 1371 N N . ARG A 1 176 ? 7.370 5.205 -23.198 1.00 54.28 176 ARG A N 1
ATOM 1372 C CA . ARG A 1 176 ? 5.989 5.254 -22.682 1.00 54.28 176 ARG A CA 1
ATOM 1373 C C . ARG A 1 176 ? 6.023 5.307 -21.158 1.00 54.28 176 ARG A C 1
ATOM 1375 O O . ARG A 1 176 ? 7.017 4.922 -20.557 1.00 54.28 176 ARG A O 1
ATOM 1382 N N . GLU A 1 177 ? 4.949 5.788 -20.527 1.00 52.66 177 GLU A N 1
ATOM 1383 C CA . GLU A 1 177 ? 4.891 5.985 -19.064 1.00 52.66 177 GLU A CA 1
ATOM 1384 C C . GLU A 1 177 ? 5.147 4.684 -18.267 1.00 52.66 177 GLU A C 1
ATOM 1386 O O . GLU A 1 177 ? 5.671 4.729 -17.157 1.00 52.66 177 GLU A O 1
ATOM 1391 N N . GLU A 1 178 ? 4.878 3.533 -18.889 1.00 54.41 178 GLU A N 1
ATOM 1392 C CA . GLU A 1 178 ? 5.134 2.177 -18.384 1.00 54.41 178 GLU A CA 1
ATOM 1393 C C . GLU A 1 178 ? 6.627 1.769 -18.361 1.00 54.41 178 GLU A C 1
ATOM 1395 O O . GLU A 1 178 ? 7.035 1.008 -17.486 1.00 54.41 178 GLU A O 1
ATOM 1400 N N . ASP A 1 179 ? 7.474 2.318 -19.242 1.00 55.31 179 ASP A N 1
ATOM 1401 C CA . ASP A 1 179 ? 8.888 1.918 -19.382 1.00 55.31 179 ASP A CA 1
ATOM 1402 C C . ASP A 1 179 ? 9.821 2.615 -18.374 1.00 55.31 179 ASP A C 1
ATOM 1404 O O . ASP A 1 179 ? 10.949 2.178 -18.130 1.00 55.31 179 ASP A O 1
ATOM 1408 N N . LEU A 1 180 ? 9.358 3.701 -17.744 1.00 57.50 180 LEU A N 1
ATOM 1409 C CA . LEU A 1 180 ? 10.170 4.527 -16.837 1.00 57.50 180 LEU A CA 1
ATOM 1410 C C . LEU A 1 180 ? 10.421 3.888 -15.467 1.00 57.50 180 LEU A C 1
ATOM 1412 O O . LEU A 1 180 ? 11.173 4.443 -14.663 1.00 57.50 180 LEU A O 1
ATOM 1416 N N . GLN A 1 181 ? 9.812 2.730 -15.209 1.00 55.31 181 GLN A N 1
ATOM 1417 C CA . GLN A 1 181 ? 9.930 2.010 -13.946 1.00 55.31 181 GLN A CA 1
ATOM 1418 C C . GLN A 1 181 ? 11.086 0.996 -13.924 1.00 55.31 181 GLN A C 1
ATOM 1420 O O . GLN A 1 181 ? 11.439 0.492 -12.858 1.00 55.31 181 GLN A O 1
ATOM 1425 N N . ASN A 1 182 ? 11.746 0.746 -15.061 1.00 62.72 182 ASN A N 1
ATOM 1426 C CA . ASN A 1 182 ? 12.892 -0.164 -15.164 1.00 62.72 182 ASN A CA 1
ATOM 1427 C C . ASN A 1 182 ? 14.204 0.485 -14.681 1.00 62.72 182 ASN A C 1
ATOM 1429 O O . ASN A 1 182 ? 15.209 0.529 -15.388 1.00 62.72 182 ASN A O 1
ATOM 1433 N N . VAL A 1 183 ? 14.209 1.014 -13.455 1.00 67.00 183 VAL A N 1
ATOM 1434 C CA . VAL A 1 183 ? 15.410 1.592 -12.842 1.00 67.00 183 VAL A CA 1
ATOM 1435 C C . VAL A 1 183 ? 16.237 0.481 -12.199 1.00 67.00 183 VAL A C 1
ATOM 1437 O O . VAL A 1 183 ? 15.803 -0.172 -11.250 1.00 67.00 183 VAL A O 1
ATOM 1440 N N . ALA A 1 184 ? 17.463 0.281 -12.683 1.00 68.19 184 ALA A N 1
ATOM 1441 C CA . ALA A 1 184 ? 18.407 -0.638 -12.059 1.00 68.19 184 ALA A CA 1
ATOM 1442 C C . ALA A 1 184 ? 18.933 -0.050 -10.736 1.00 68.19 184 ALA A C 1
ATOM 1444 O O . ALA A 1 184 ? 19.694 0.921 -10.726 1.00 68.19 184 ALA A O 1
ATOM 1445 N N . TRP A 1 185 ? 18.548 -0.649 -9.607 1.00 68.50 185 TRP A N 1
ATOM 1446 C CA . TRP A 1 185 ? 19.075 -0.295 -8.287 1.00 68.50 185 TRP A CA 1
ATOM 1447 C C . TRP A 1 185 ? 20.492 -0.851 -8.122 1.00 68.50 185 TRP A C 1
AT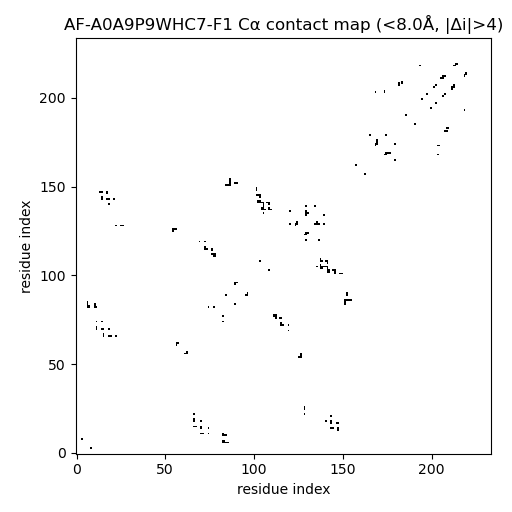OM 1449 O O . TRP A 1 185 ? 20.698 -2.016 -7.786 1.00 68.50 185 TRP A O 1
ATOM 1459 N N . LEU A 1 186 ? 21.485 -0.009 -8.398 1.00 78.00 186 LEU A N 1
ATOM 1460 C CA . LEU A 1 186 ? 22.902 -0.365 -8.351 1.00 78.00 186 LEU A CA 1
ATOM 1461 C C . LEU A 1 186 ? 23.570 0.149 -7.071 1.00 78.00 186 LEU A C 1
ATOM 1463 O O . LEU A 1 186 ? 23.233 1.213 -6.553 1.00 78.00 186 LEU A O 1
ATOM 1467 N N . CYS A 1 187 ? 24.581 -0.577 -6.582 1.00 80.88 187 CYS A N 1
ATOM 1468 C CA . CYS A 1 187 ? 25.430 -0.076 -5.501 1.00 80.88 187 CYS A CA 1
ATOM 1469 C C . CYS A 1 187 ? 26.249 1.141 -5.972 1.00 80.88 187 CYS A C 1
ATOM 1471 O O . CYS A 1 187 ? 26.490 1.316 -7.167 1.00 80.88 187 CYS A O 1
ATOM 1473 N N . GLY A 1 188 ? 26.742 1.964 -5.042 1.00 77.50 188 GLY A N 1
ATOM 1474 C CA . GLY A 1 188 ? 27.411 3.229 -5.383 1.00 77.50 188 GLY A CA 1
ATOM 1475 C C . GLY A 1 188 ? 28.618 3.106 -6.328 1.00 77.50 188 GLY A C 1
ATOM 1476 O O . GLY A 1 188 ? 28.861 4.012 -7.124 1.00 77.50 188 GLY A O 1
ATOM 1477 N N . ALA A 1 189 ? 29.364 1.994 -6.292 1.00 76.94 189 ALA A N 1
ATOM 1478 C CA . ALA A 1 189 ? 30.471 1.774 -7.230 1.00 76.94 189 ALA A CA 1
ATOM 1479 C C . ALA A 1 189 ? 29.982 1.387 -8.631 1.00 76.94 189 ALA A C 1
ATOM 1481 O O . ALA A 1 189 ? 30.477 1.932 -9.615 1.00 76.94 189 ALA A O 1
ATOM 1482 N N . CYS A 1 190 ? 28.988 0.498 -8.720 1.00 81.56 190 CYS A N 1
ATOM 1483 C CA . CYS A 1 190 ? 28.369 0.128 -9.991 1.00 81.56 190 CYS A CA 1
ATOM 1484 C C . CYS A 1 190 ? 27.664 1.329 -10.630 1.00 81.56 190 CYS A C 1
ATOM 1486 O O . CYS A 1 190 ? 27.813 1.568 -11.822 1.00 81.56 190 CYS A O 1
ATOM 1488 N N . HIS A 1 191 ? 26.976 2.143 -9.830 1.00 85.06 191 HIS A N 1
ATOM 1489 C CA . HIS A 1 191 ? 26.322 3.368 -10.286 1.00 85.06 191 HIS A CA 1
ATOM 1490 C C . HIS A 1 191 ? 27.322 4.381 -10.853 1.00 85.06 191 HIS A C 1
ATOM 1492 O O . HIS A 1 191 ? 27.118 4.918 -11.941 1.00 85.06 191 HIS A O 1
ATOM 1498 N N . ARG A 1 192 ? 28.443 4.598 -10.154 1.00 83.50 192 ARG A N 1
ATOM 1499 C CA . ARG A 1 192 ? 29.508 5.490 -10.629 1.00 83.50 192 ARG A CA 1
ATOM 1500 C C . ARG A 1 192 ? 30.116 5.006 -11.944 1.00 83.50 192 ARG A C 1
ATOM 1502 O O . ARG A 1 192 ? 30.404 5.833 -12.801 1.00 83.50 192 ARG A O 1
ATOM 1509 N N . PHE A 1 193 ? 30.306 3.698 -12.097 1.00 86.75 193 PHE A N 1
ATOM 1510 C CA . PHE A 1 193 ? 30.839 3.124 -13.328 1.00 86.75 193 PHE A CA 1
ATOM 1511 C C . PHE A 1 193 ? 29.869 3.280 -14.504 1.00 86.75 193 PHE A C 1
ATOM 1513 O O . PHE A 1 193 ? 30.279 3.740 -15.562 1.00 86.75 193 PHE A O 1
ATOM 1520 N N . VAL A 1 194 ? 28.577 3.001 -14.310 1.00 86.31 194 VAL A N 1
ATOM 1521 C CA . VAL A 1 194 ? 27.567 3.160 -15.371 1.00 86.31 194 VAL A CA 1
ATOM 1522 C C . VAL A 1 194 ? 27.482 4.609 -15.861 1.00 86.31 194 VAL A C 1
ATOM 1524 O O . VAL A 1 194 ? 27.403 4.841 -17.062 1.00 86.31 194 VAL A O 1
ATOM 1527 N N . HIS A 1 195 ? 27.596 5.594 -14.965 1.00 85.81 195 HIS A N 1
ATOM 1528 C CA . HIS A 1 195 ? 27.669 7.006 -15.366 1.00 85.81 195 HIS A CA 1
ATOM 1529 C C . HIS A 1 195 ? 29.011 7.446 -15.948 1.00 85.81 195 HIS A C 1
ATOM 1531 O O . HIS A 1 195 ? 29.085 8.505 -16.567 1.00 85.81 195 HIS A O 1
ATOM 1537 N N . HIS A 1 196 ? 30.075 6.676 -15.724 1.00 87.00 196 HIS A N 1
ATOM 1538 C CA . HIS A 1 196 ? 31.335 6.882 -16.423 1.00 87.00 196 HIS A CA 1
ATOM 1539 C C . HIS A 1 196 ? 31.268 6.330 -17.851 1.00 87.00 196 HIS A C 1
ATOM 1541 O O . HIS A 1 196 ? 31.807 6.952 -18.757 1.00 87.00 196 HIS A O 1
ATOM 1547 N N . PHE A 1 197 ? 30.577 5.201 -18.033 1.00 87.88 197 PHE A N 1
ATOM 1548 C CA . PHE A 1 197 ? 30.366 4.557 -19.325 1.00 87.88 197 PHE A CA 1
ATOM 1549 C C . PHE A 1 197 ? 29.452 5.376 -20.245 1.00 87.88 197 PHE A C 1
ATOM 1551 O O . PHE A 1 197 ? 29.798 5.618 -21.396 1.00 87.88 197 PHE A O 1
ATOM 1558 N N . ALA A 1 198 ? 28.298 5.823 -19.743 1.00 85.25 198 ALA A N 1
ATOM 1559 C CA . ALA A 1 198 ? 27.323 6.556 -20.541 1.00 85.25 198 ALA A CA 1
ATOM 1560 C C . ALA A 1 198 ? 26.683 7.701 -19.750 1.00 85.25 198 ALA A C 1
ATOM 1562 O O . ALA A 1 198 ? 26.397 7.605 -18.550 1.00 85.25 198 ALA A O 1
ATOM 1563 N N . SER A 1 199 ? 26.420 8.809 -20.443 1.00 82.81 199 SER A N 1
ATOM 1564 C CA . SER A 1 199 ? 25.676 9.924 -19.866 1.00 82.81 199 SER A CA 1
ATOM 1565 C C . SER A 1 199 ? 24.214 9.541 -19.607 1.00 82.81 199 SER A C 1
ATOM 1567 O O . SER A 1 199 ? 23.680 8.582 -20.164 1.00 82.81 199 SER A O 1
ATOM 1569 N N . HIS A 1 200 ? 23.519 10.320 -18.774 1.00 78.50 200 HIS A N 1
ATOM 1570 C CA . HIS A 1 200 ? 22.105 10.073 -18.463 1.00 78.50 200 HIS A CA 1
ATOM 1571 C C . HIS A 1 200 ? 21.202 10.094 -19.712 1.00 78.50 200 HIS A C 1
ATOM 1573 O O . HIS A 1 200 ? 20.184 9.409 -19.758 1.00 78.50 200 HIS A O 1
ATOM 1579 N N . GLU A 1 201 ? 21.578 10.869 -20.733 1.00 76.62 201 GLU A N 1
ATOM 1580 C CA . GLU A 1 201 ? 20.851 10.937 -22.001 1.00 76.62 201 GLU A CA 1
ATOM 1581 C C . GLU A 1 201 ? 21.082 9.691 -22.863 1.00 76.62 201 GLU A C 1
ATOM 1583 O O . GLU A 1 201 ? 20.133 9.153 -23.428 1.00 76.62 201 GLU A O 1
ATOM 1588 N N . GLU A 1 202 ? 22.318 9.200 -22.934 1.00 80.06 202 GLU A N 1
ATOM 1589 C CA . GLU A 1 202 ? 22.662 7.985 -23.681 1.00 80.06 202 GLU A CA 1
ATOM 1590 C C . GLU A 1 202 ? 22.083 6.733 -23.027 1.00 80.06 202 GLU A C 1
ATOM 1592 O O . GLU A 1 202 ? 21.550 5.878 -23.731 1.00 80.06 202 GLU A O 1
ATOM 1597 N N . LEU A 1 203 ? 22.103 6.665 -21.691 1.00 83.81 203 LEU A N 1
ATOM 1598 C CA . LEU A 1 203 ? 21.427 5.613 -20.931 1.00 83.81 203 LEU A CA 1
ATOM 1599 C C . LEU A 1 203 ? 19.938 5.575 -21.272 1.00 83.81 203 LEU A C 1
ATOM 1601 O O . LEU A 1 203 ? 19.408 4.530 -21.625 1.00 83.81 203 LEU A O 1
ATOM 1605 N N . ALA A 1 204 ? 19.273 6.729 -21.275 1.00 78.12 204 ALA A N 1
ATOM 1606 C CA . ALA A 1 204 ? 17.858 6.784 -21.613 1.00 78.12 204 ALA A CA 1
ATOM 1607 C C . ALA A 1 204 ? 17.562 6.445 -23.087 1.00 78.12 204 ALA A C 1
ATOM 1609 O O . ALA A 1 204 ? 16.493 5.917 -23.374 1.00 78.12 204 ALA A O 1
ATOM 1610 N N . ARG A 1 205 ? 18.463 6.748 -24.031 1.00 75.56 205 ARG A N 1
ATOM 1611 C CA . ARG A 1 205 ? 18.228 6.504 -25.468 1.00 75.56 205 ARG A CA 1
ATOM 1612 C C . ARG A 1 205 ? 18.575 5.093 -25.925 1.00 75.56 205 ARG A C 1
ATOM 1614 O O . ARG A 1 205 ? 17.841 4.530 -26.728 1.00 75.56 205 ARG A O 1
ATOM 1621 N N . TYR A 1 206 ? 19.705 4.565 -25.468 1.00 79.44 206 TYR A N 1
ATOM 1622 C CA . TYR A 1 206 ? 20.310 3.358 -26.034 1.00 79.44 206 TYR A CA 1
ATOM 1623 C C . TYR A 1 206 ? 20.456 2.225 -25.015 1.00 79.44 206 TYR A C 1
ATOM 1625 O O . TYR A 1 206 ? 20.523 1.070 -25.417 1.00 79.44 206 TYR A O 1
ATOM 1633 N N . TYR A 1 207 ? 20.457 2.529 -23.713 1.00 81.06 207 TYR A N 1
ATOM 1634 C CA . TYR A 1 207 ? 20.767 1.568 -22.649 1.00 81.06 207 TYR A CA 1
ATOM 1635 C C . TYR A 1 207 ? 19.759 1.655 -21.490 1.00 81.06 207 TYR A C 1
ATOM 1637 O O . TYR A 1 207 ? 20.122 1.875 -20.335 1.00 81.06 207 TYR A O 1
ATOM 1645 N N . TYR A 1 208 ? 18.468 1.544 -21.799 1.00 75.81 208 TYR A N 1
ATOM 1646 C CA . TYR A 1 208 ? 17.380 1.737 -20.828 1.00 75.81 208 TYR A CA 1
ATOM 1647 C C . TYR A 1 208 ? 16.948 0.441 -20.115 1.00 75.81 208 TYR A C 1
ATOM 1649 O O . TYR A 1 208 ? 16.080 0.478 -19.247 1.00 75.81 208 TYR A O 1
ATOM 1657 N N . THR A 1 209 ? 17.563 -0.700 -20.442 1.00 79.94 209 THR A N 1
ATOM 1658 C CA . THR A 1 209 ? 17.385 -1.990 -19.753 1.00 79.94 209 THR A CA 1
ATOM 1659 C C . THR A 1 209 ? 18.734 -2.619 -19.421 1.00 79.94 209 THR A C 1
ATOM 1661 O O . THR A 1 209 ? 19.746 -2.326 -20.058 1.00 79.94 209 THR A O 1
ATOM 1664 N N . VAL A 1 210 ? 18.760 -3.509 -18.423 1.00 80.38 210 VAL A N 1
ATOM 1665 C CA . VAL A 1 210 ? 19.993 -4.195 -18.000 1.00 80.38 210 VAL A CA 1
ATOM 1666 C C . VAL A 1 210 ? 20.570 -5.058 -19.124 1.00 80.38 210 VAL A C 1
ATOM 1668 O O . VAL A 1 210 ? 21.786 -5.084 -19.296 1.00 80.38 210 VAL A O 1
ATOM 1671 N N . ASP A 1 211 ? 19.722 -5.711 -19.918 1.00 80.94 211 ASP A N 1
ATOM 1672 C CA . ASP A 1 211 ? 20.148 -6.531 -21.055 1.00 80.94 211 ASP A CA 1
ATOM 1673 C C . ASP A 1 211 ? 20.931 -5.720 -22.097 1.00 80.94 211 ASP A C 1
ATOM 1675 O O . ASP A 1 211 ? 22.014 -6.140 -22.490 1.00 80.94 211 ASP A O 1
ATOM 1679 N N . LEU A 1 212 ? 20.465 -4.514 -22.450 1.00 84.06 212 LEU A N 1
ATOM 1680 C CA . LEU A 1 212 ? 21.160 -3.627 -23.396 1.00 84.06 212 LEU A CA 1
ATOM 1681 C C . LEU A 1 212 ? 22.512 -3.139 -22.855 1.00 84.06 212 LEU A C 1
ATOM 1683 O O . LEU A 1 212 ? 23.466 -2.964 -23.610 1.00 84.06 212 LEU A O 1
ATOM 1687 N N . LEU A 1 213 ? 22.627 -2.932 -21.537 1.00 83.31 213 LEU A N 1
ATOM 1688 C CA . LEU A 1 213 ? 23.923 -2.644 -20.915 1.00 83.31 213 LEU A CA 1
ATOM 1689 C C . LEU A 1 213 ? 24.866 -3.853 -21.004 1.00 83.31 213 LEU A C 1
ATOM 1691 O O . LEU A 1 213 ? 26.062 -3.679 -21.218 1.00 83.31 213 LEU A O 1
ATOM 1695 N N . LEU A 1 214 ? 24.347 -5.070 -20.835 1.00 82.75 214 LEU A N 1
ATOM 1696 C CA . LEU A 1 214 ? 25.128 -6.309 -20.877 1.00 82.75 214 LEU A CA 1
ATOM 1697 C C . LEU A 1 214 ? 25.521 -6.751 -22.294 1.00 82.75 214 LEU A C 1
ATOM 1699 O O . LEU A 1 214 ? 26.330 -7.666 -22.428 1.00 82.75 214 LEU A O 1
ATOM 1703 N N . GLU A 1 215 ? 25.024 -6.100 -23.344 1.00 88.56 215 GLU A N 1
ATOM 1704 C CA . GLU A 1 215 ? 25.544 -6.279 -24.706 1.00 88.56 215 GLU A CA 1
ATOM 1705 C C . GLU A 1 215 ? 26.924 -5.632 -24.894 1.00 88.56 215 GLU A C 1
ATOM 1707 O O . GLU A 1 215 ? 27.650 -5.975 -25.825 1.00 88.56 215 GLU A O 1
ATOM 1712 N N . GLN A 1 216 ? 27.309 -4.710 -24.008 1.00 88.12 216 GLN A N 1
ATOM 1713 C CA . GLN A 1 216 ? 28.563 -3.973 -24.110 1.00 88.12 216 GLN A CA 1
ATOM 1714 C C . GLN A 1 216 ? 29.691 -4.705 -23.381 1.00 88.12 216 GLN A C 1
ATOM 1716 O O . GLN A 1 216 ? 29.629 -4.941 -22.170 1.00 88.12 216 GLN A O 1
ATOM 1721 N N . ASP A 1 217 ? 30.768 -5.013 -24.107 1.00 86.38 217 ASP A N 1
ATOM 1722 C CA . ASP A 1 217 ? 31.916 -5.764 -23.585 1.00 86.38 217 ASP A CA 1
ATOM 1723 C C . ASP A 1 217 ? 32.520 -5.136 -22.319 1.00 86.38 217 ASP A C 1
ATOM 1725 O O . ASP A 1 217 ? 32.876 -5.850 -21.379 1.00 86.38 217 ASP A O 1
ATOM 1729 N N . GLU A 1 218 ? 32.595 -3.804 -22.254 1.00 86.75 218 GLU A N 1
ATOM 1730 C CA . GLU A 1 218 ? 33.131 -3.079 -21.095 1.00 86.75 218 GLU A CA 1
ATOM 1731 C C . GLU A 1 218 ? 32.284 -3.292 -19.834 1.00 86.75 218 GLU A C 1
ATOM 1733 O O . GLU A 1 218 ? 32.821 -3.538 -18.748 1.00 86.75 218 GLU A O 1
ATOM 1738 N N . ILE A 1 219 ? 30.955 -3.271 -19.978 1.00 88.19 219 ILE A N 1
ATOM 1739 C CA . ILE A 1 219 ? 30.026 -3.528 -18.876 1.00 88.19 219 ILE A CA 1
ATOM 1740 C C . ILE A 1 219 ? 30.129 -4.986 -18.426 1.00 88.19 219 ILE A C 1
ATOM 1742 O O . ILE A 1 219 ? 30.192 -5.257 -17.226 1.00 88.19 219 ILE A O 1
ATOM 1746 N N . VAL A 1 220 ? 30.199 -5.935 -19.363 1.00 87.69 220 VAL A N 1
ATOM 1747 C CA . VAL A 1 220 ? 30.319 -7.369 -19.052 1.00 87.69 220 VAL A CA 1
ATOM 1748 C C . VAL A 1 220 ? 31.622 -7.672 -18.317 1.00 87.69 220 VAL A C 1
ATOM 1750 O O . VAL A 1 220 ? 31.633 -8.438 -17.348 1.00 87.69 220 VAL A O 1
ATOM 1753 N N . GLN A 1 221 ? 32.736 -7.081 -18.752 1.00 86.81 221 GLN A N 1
ATOM 1754 C CA . GLN A 1 221 ? 34.030 -7.238 -18.090 1.00 86.81 221 GLN A CA 1
ATOM 1755 C C . GLN A 1 221 ? 34.016 -6.640 -16.683 1.00 86.81 221 GLN A C 1
ATOM 1757 O O . GLN A 1 221 ? 34.473 -7.290 -15.737 1.00 86.81 221 GLN A O 1
ATOM 1762 N N . PHE A 1 222 ? 33.433 -5.451 -16.523 1.00 87.69 222 PHE A N 1
ATOM 1763 C CA . PHE A 1 222 ? 33.265 -4.827 -15.217 1.00 87.69 222 PHE A CA 1
ATOM 1764 C C . PHE A 1 222 ? 32.380 -5.670 -14.294 1.00 87.69 222 PHE A C 1
ATOM 1766 O O . PHE A 1 222 ? 32.771 -5.941 -13.162 1.00 87.69 222 PHE A O 1
ATOM 1773 N N . ALA A 1 223 ? 31.239 -6.170 -14.775 1.00 85.31 223 ALA A N 1
ATOM 1774 C CA . ALA A 1 223 ? 30.339 -7.021 -13.999 1.00 85.31 223 ALA A CA 1
ATOM 1775 C C . ALA A 1 223 ? 31.033 -8.312 -13.529 1.00 85.31 223 ALA A C 1
ATOM 1777 O O . ALA A 1 223 ? 30.947 -8.676 -12.354 1.00 85.31 223 ALA A O 1
ATOM 1778 N N . LYS A 1 224 ? 31.799 -8.968 -14.413 1.00 86.56 224 LYS A N 1
ATOM 1779 C CA . LYS A 1 224 ? 32.619 -10.144 -14.068 1.00 86.56 224 LYS A CA 1
ATOM 1780 C C . LYS A 1 224 ? 33.673 -9.826 -13.007 1.00 86.56 224 LYS A C 1
ATOM 1782 O O . LYS A 1 224 ? 33.928 -10.649 -12.127 1.00 86.56 224 LYS A O 1
ATOM 1787 N N . TRP A 1 225 ? 34.294 -8.651 -13.085 1.00 87.25 225 TRP A N 1
ATOM 1788 C CA . TRP A 1 225 ? 35.277 -8.202 -12.103 1.00 87.25 225 TRP A CA 1
ATOM 1789 C C . TRP A 1 225 ? 34.628 -7.878 -10.750 1.00 87.25 225 TRP A C 1
ATOM 1791 O O . TRP A 1 225 ? 35.092 -8.372 -9.721 1.00 87.25 225 TRP A O 1
ATOM 1801 N N . VAL A 1 226 ? 33.511 -7.144 -10.744 1.00 83.31 226 VAL A N 1
ATOM 1802 C CA . VAL A 1 226 ? 32.733 -6.819 -9.536 1.00 83.31 226 VAL A CA 1
ATOM 1803 C C . VAL A 1 226 ? 32.217 -8.074 -8.840 1.00 83.31 226 VAL A C 1
ATOM 1805 O O . VAL A 1 226 ? 32.311 -8.157 -7.620 1.00 83.31 226 VAL A O 1
ATOM 1808 N N . GLY A 1 227 ? 31.756 -9.083 -9.583 1.00 79.88 227 GLY A N 1
ATOM 1809 C CA . GLY A 1 227 ? 31.323 -10.361 -9.005 1.00 79.88 227 GLY A CA 1
ATOM 1810 C C . GLY A 1 227 ? 32.437 -11.130 -8.282 1.00 79.88 227 GLY A C 1
ATOM 1811 O O . GLY A 1 227 ? 32.160 -11.980 -7.439 1.00 79.88 227 GLY A O 1
ATOM 1812 N N . ARG A 1 228 ? 33.708 -10.825 -8.573 1.00 81.56 228 ARG A N 1
ATOM 1813 C CA . ARG A 1 228 ? 34.871 -11.412 -7.891 1.00 81.56 228 ARG A CA 1
ATOM 1814 C C . ARG A 1 228 ? 35.264 -10.645 -6.625 1.00 81.56 228 ARG A C 1
ATOM 1816 O O . ARG A 1 228 ? 35.989 -11.179 -5.786 1.00 81.56 228 ARG A O 1
ATOM 1823 N N . LEU A 1 229 ? 34.796 -9.407 -6.468 1.00 78.38 229 LEU A N 1
ATOM 1824 C CA . LEU A 1 229 ? 35.023 -8.617 -5.264 1.00 78.38 229 LEU A CA 1
ATOM 1825 C C . LEU A 1 229 ? 34.120 -9.110 -4.137 1.00 78.38 229 LEU A C 1
ATOM 1827 O O . LEU A 1 229 ? 32.901 -9.182 -4.263 1.00 78.38 229 LEU A O 1
ATOM 1831 N N . ARG A 1 230 ? 34.729 -9.423 -2.994 1.00 60.22 230 ARG A N 1
ATOM 1832 C CA . ARG A 1 230 ? 34.010 -9.823 -1.788 1.00 60.22 230 ARG A CA 1
ATOM 1833 C C . ARG A 1 230 ? 33.775 -8.586 -0.924 1.00 60.22 230 ARG A C 1
ATOM 1835 O O . ARG A 1 230 ? 34.684 -8.108 -0.251 1.00 60.22 230 ARG A O 1
ATOM 1842 N N . TRP A 1 231 ? 32.563 -8.051 -0.973 1.00 63.69 231 TRP A N 1
ATOM 1843 C CA . TRP A 1 231 ? 32.181 -6.866 -0.210 1.00 63.69 231 TRP A CA 1
ATOM 1844 C C . TRP A 1 231 ? 31.943 -7.248 1.256 1.00 63.69 231 TRP A C 1
ATOM 1846 O O . TRP A 1 231 ? 31.261 -8.230 1.546 1.00 63.69 231 TRP A O 1
ATOM 1856 N N . LYS A 1 232 ? 32.514 -6.485 2.193 1.00 46.72 232 LYS A N 1
ATOM 1857 C CA . LYS A 1 232 ? 32.167 -6.564 3.616 1.00 46.72 232 LYS A CA 1
ATOM 1858 C C . LYS A 1 232 ? 31.060 -5.535 3.840 1.00 46.72 232 LYS A C 1
ATOM 1860 O O . LYS A 1 232 ? 31.329 -4.340 3.731 1.00 46.72 232 LYS A O 1
ATOM 1865 N N . GLY A 1 233 ? 29.825 -6.005 4.034 1.00 47.62 233 GLY A N 1
ATOM 1866 C CA . GLY A 1 233 ? 28.682 -5.143 4.348 1.00 47.62 233 GLY A CA 1
ATOM 1867 C C . GLY A 1 233 ? 29.008 -4.278 5.564 1.00 47.62 233 GLY A C 1
ATOM 1868 O O . GLY A 1 233 ? 29.623 -4.773 6.512 1.00 47.62 233 GLY A O 1
ATOM 1869 N N . ARG A 1 234 ? 28.701 -2.985 5.470 1.00 38.19 234 ARG A N 1
ATOM 1870 C CA . ARG A 1 234 ? 28.851 -2.032 6.567 1.00 38.19 234 ARG A CA 1
ATOM 1871 C C . ARG A 1 234 ? 27.547 -1.968 7.342 1.00 38.19 234 ARG A C 1
ATOM 1873 O O . ARG A 1 234 ? 26.503 -2.014 6.658 1.00 38.19 234 ARG A O 1
#

Secondary structure (DSSP, 8-state):
-----HHHHHHHHHHHHHHHHHHHHHHHS---------------------------TTSHHHHHHHHHHHHHHHHHHS-HHHHT--HHHHHH-HHHHHHTPSSPPHHHHHHH-TT--HHHHHHHHHTTS-BTTTB-HHHHHHHHHHHHHHHHHS-PPPPHHHHHHHHHHHHTTSS-TTGGG------HHHHHHHHHHS-HHHHHHH--SHHHHHTSHHHHHHHHHHTTS-----

Mean predicted aligned error: 17.41 Å

pLDDT: mean 70.95, std 16.88, range [29.81, 90.94]

Solvent-accessible surface area (backbone atoms only — not comparable to full-atom values): 14304 Å² total; per-residue (Å²): 141,76,87,62,54,72,58,34,48,55,46,48,53,52,42,36,54,43,44,45,53,53,49,51,49,53,75,67,54,74,76,81,74,75,84,74,80,89,81,86,90,82,91,84,85,82,91,82,91,76,81,83,72,88,71,67,80,76,44,73,64,62,43,49,55,49,43,49,51,54,38,52,58,55,54,70,43,41,52,70,67,71,43,58,60,45,44,69,61,48,73,71,32,65,70,52,44,68,75,63,49,80,74,47,44,33,71,56,38,43,70,53,37,7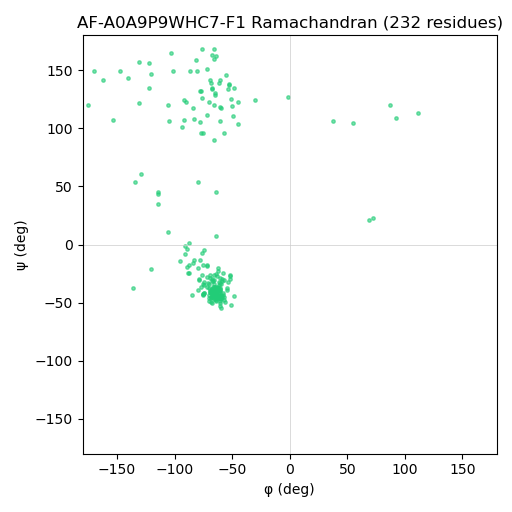5,77,61,62,65,67,58,54,52,50,36,39,72,65,65,69,36,40,91,91,80,36,45,69,33,54,59,44,13,61,37,52,31,50,39,50,49,53,45,71,38,75,77,78,69,57,79,78,52,50,63,52,54,58,51,37,45,76,69,68,74,47,58,89,80,61,76,72,62,68,82,91,59,56,74,68,57,45,53,48,52,57,69,76,36,50,78,66,50,29,63,74,72,37,59,45,71,68,55,43,57,71,36,68,70,49,43,52,48,51,60,52,55,73,70,56,83,80,79,86,129

Nearest PDB structures (foldseek):
  1zp2-assembly1_A  TM=1.834E-01  e=3.572E+00  Schizosaccharomyces pombe

Foldseek 3Di:
DDPQDVLLVVLLVLLLVLLLVLQVCLLPDDDPPDDDDDDDDDDDDDDDDDDPLVDDPPDPVVSSVLSVVLSVQLSVQFDPCSSNDAQVNCVPDVVNCVLCPPQFALVSQCVRRVPRDCVSQVSCVSSVSADPVPAGPSNSCRVSVRVSVVVRNDDPDDPPVLVVVLVVCVVVVQDDNVLSNQDDPDDPVLVVVVCVVDPPVCCSRQNSHPVSQCVDPVSVVVVVVVVPDDDDDD

Radius of gyration: 26.38 Å; Cα contacts (8 Å, |Δi|>4): 137; chains: 1; bounding box: 73×47×65 Å

Organism: NCBI:txid1658444